Protein AF-0000000084732810 (afdb_homodimer)

Secondary structure (DSSP, 8-state):
-----TT------SEEEEE--GGGHHHHHHHHHHHHHHHPPTT-B--TTHHHHHHHHHHHHHT-TTTEEEEEEEE-TT-SS----S--EEEEEEEEE-SSSBS-EEEEEEEEEE-GGGTTSSHHHHHHHHHHHHHHHTT-SEEEEEE---HHHHHHHHHTT-EEEEEEEEEESSP---/-----TT------SEEEEE--GGGHHHHHHHHHHHHHHHPPTT-B--TTHHHHHHHHHHHHHT-TTTEEEEEEEE-TT-SS----S--EEEEEEEEE-SSSBS-EEEEEEEEEE-GGGTTSSHHHHHHHHHHHHHHHTT-SEEEEEE---HHHHHHHHHTT-EEEEEEEEEESSP---

Foldseek 3Di:
DPCPPPPPPPLPPQKDKDKDALVCLLVVLVQVVVVCVVANDPPDDCDPCNSVVSSVVVSVQRVCVLFKIKMWIGGDPPNPDDPPPDTFWMWMKTWDAQPDDPPGIEIETEDTGGHPVCPPVCSSVNRVVVSVVVCVVSVHDYYDYDDDPDPVVVVVVVVVPDDDDDDDDDDDPPDDDD/DDCPPPPPPPLPPQKDKDKDALVCLLVVLVQVVVVCVVANDPPDDCDPCNSVVSSVVVSVQRVCVLFKIKMWIDGDPPNPDDPPPGTFWMWMKTWDAQPDDPPGIEIETEDTGGHPVCPPVCSSVNRVVVSVVVCVVSVHDYYDYDDDPDPVVVVVVVVVPDDDDDDDDDDDPPDDDD

Organism: NCBI:txid412449

Structure (mmCIF, N/CA/C/O backbone):
data_AF-0000000084732810-model_v1
#
loop_
_entity.id
_entity.type
_entity.pdbx_description
1 polymer 'Probable N-acetyltransferase family protein'
#
loop_
_atom_site.group_PDB
_atom_site.id
_atom_site.type_symbol
_atom_site.label_atom_id
_atom_site.label_alt_id
_atom_site.label_comp_id
_atom_site.label_asym_id
_atom_site.label_entity_id
_atom_site.label_seq_id
_atom_site.pdbx_PDB_ins_code
_atom_site.Cartn_x
_atom_site.Cartn_y
_atom_site.Cartn_z
_atom_site.occupancy
_atom_site.B_iso_or_equiv
_atom_site.auth_seq_id
_atom_site.auth_comp_id
_atom_site.auth_asym_id
_atom_site.auth_atom_id
_atom_site.pdbx_PDB_model_num
ATOM 1 N N . MET A 1 1 ? -20.359 -49.594 -38.062 1 32.56 1 MET A N 1
ATOM 2 C CA . MET A 1 1 ? -19.219 -48.688 -37.969 1 32.56 1 MET A CA 1
ATOM 3 C C . MET A 1 1 ? -19.516 -47.531 -37.031 1 32.56 1 MET A C 1
ATOM 5 O O . MET A 1 1 ? -20.281 -46.625 -37.375 1 32.56 1 MET A O 1
ATOM 9 N N . GLY A 1 2 ? -19.766 -47.688 -35.656 1 32.69 2 GLY A N 1
ATOM 10 C CA . GLY A 1 2 ? -20.344 -46.875 -34.594 1 32.69 2 GLY A CA 1
ATOM 11 C C . GLY A 1 2 ? -19.531 -45.656 -34.281 1 32.69 2 GLY A C 1
ATOM 12 O O . GLY A 1 2 ? -18.328 -45.594 -34.562 1 32.69 2 GLY A O 1
ATOM 13 N N . PRO A 1 3 ? -20.156 -44.438 -34.094 1 38.88 3 PRO A N 1
ATOM 14 C CA . PRO A 1 3 ? -19.469 -43.125 -34.094 1 38.88 3 PRO A CA 1
ATOM 15 C C . PRO A 1 3 ? -18.344 -43.094 -33.062 1 38.88 3 PRO A C 1
ATOM 17 O O . PRO A 1 3 ? -18.547 -43.438 -31.891 1 38.88 3 PRO A O 1
ATOM 20 N N . GLU A 1 4 ? -17.031 -43.562 -33.219 1 35.84 4 GLU A N 1
ATOM 21 C CA . GLU A 1 4 ? -15.727 -43.375 -32.562 1 35.84 4 GLU A CA 1
ATOM 22 C C . GLU A 1 4 ? -15.492 -41.938 -32.156 1 35.84 4 GLU A C 1
ATOM 24 O O . GLU A 1 4 ? -14.391 -41.562 -31.734 1 35.84 4 GLU A O 1
ATOM 29 N N . SER A 1 5 ? -16.297 -41.031 -32.594 1 39.16 5 SER A N 1
ATOM 30 C CA . SER A 1 5 ? -15.969 -39.625 -32.531 1 39.16 5 SER A CA 1
ATOM 31 C C . SER A 1 5 ? -15.711 -39.188 -31.078 1 39.16 5 SER A C 1
ATOM 33 O O . SER A 1 5 ? -14.859 -38.312 -30.828 1 39.16 5 SER A O 1
ATOM 35 N N . SER A 1 6 ? -16.703 -39.406 -30.203 1 37.66 6 SER A N 1
ATOM 36 C CA . SER A 1 6 ? -16.875 -38.594 -29 1 37.66 6 SER A CA 1
ATOM 37 C C . SER A 1 6 ? -15.766 -38.844 -27.984 1 37.66 6 SER A C 1
ATOM 39 O O . SER A 1 6 ? -15.766 -38.312 -26.891 1 37.66 6 SER A O 1
ATOM 41 N N . SER A 1 7 ? -15.109 -39.969 -28 1 35.62 7 SER A N 1
ATOM 42 C CA . SER A 1 7 ? -14.18 -40.406 -26.984 1 35.62 7 SER A CA 1
ATOM 43 C C . SER A 1 7 ? -12.945 -39.531 -26.906 1 35.62 7 SER A C 1
ATOM 45 O O . SER A 1 7 ? -11.922 -39.906 -26.344 1 35.62 7 SER A O 1
ATOM 47 N N . ARG A 1 8 ? -12.781 -38.594 -27.828 1 37.91 8 ARG A N 1
ATOM 48 C CA . ARG A 1 8 ? -11.617 -37.75 -27.609 1 37.91 8 ARG A CA 1
ATOM 49 C C . ARG A 1 8 ? -11.453 -37.406 -26.141 1 37.91 8 ARG A C 1
ATOM 51 O O . ARG A 1 8 ? -12.305 -36.719 -25.547 1 37.91 8 ARG A O 1
ATOM 58 N N . ARG A 1 9 ? -10.906 -38.25 -25.359 1 39.03 9 ARG A N 1
ATOM 59 C CA . ARG A 1 9 ? -10.477 -38.25 -23.969 1 39.03 9 ARG A CA 1
ATOM 60 C C . ARG A 1 9 ? -10.133 -36.844 -23.516 1 39.03 9 ARG A C 1
ATOM 62 O O . ARG A 1 9 ? -9.641 -36.031 -24.297 1 39.03 9 ARG A O 1
ATOM 69 N N . GLU A 1 10 ? -10.836 -36.281 -22.547 1 38.75 10 GLU A N 1
ATOM 70 C CA . GLU A 1 10 ? -10.469 -35.125 -21.734 1 38.75 10 GLU A CA 1
ATOM 71 C C . GLU A 1 10 ? -8.961 -35 -21.578 1 38.75 10 GLU A C 1
ATOM 73 O O . GLU A 1 10 ? -8.328 -35.844 -20.938 1 38.75 10 GLU A O 1
ATOM 78 N N . GLU A 1 11 ? -8.133 -34.875 -22.547 1 39.5 11 GLU A N 1
ATOM 79 C CA . GLU A 1 11 ? -6.707 -34.562 -22.531 1 39.5 11 GLU A CA 1
ATOM 80 C C . GLU A 1 11 ? -6.289 -34.031 -21.156 1 39.5 11 GLU A C 1
ATOM 82 O O . GLU A 1 11 ? -6.895 -33.062 -20.656 1 39.5 11 GLU A O 1
ATOM 87 N N . GLY A 1 12 ? -6.031 -34.781 -20.125 1 46 12 GLY A N 1
ATOM 88 C CA . GLY A 1 12 ? -5.523 -34.562 -18.766 1 46 12 GLY A CA 1
ATOM 89 C C . GLY A 1 12 ? -4.855 -33.219 -18.594 1 46 12 GLY A C 1
ATOM 90 O O . GLY A 1 12 ? -4.008 -32.812 -19.406 1 46 12 GLY A O 1
ATOM 91 N N . GLU A 1 13 ? -5.555 -32.188 -18.297 1 56.62 13 GLU A N 1
ATOM 92 C CA . GLU A 1 13 ? -4.984 -30.859 -18.109 1 56.62 13 GLU A CA 1
ATOM 93 C C . GLU A 1 13 ? -3.576 -30.938 -17.531 1 56.62 13 GLU A C 1
ATOM 95 O O . GLU A 1 13 ? -3.357 -31.594 -16.5 1 56.62 13 GLU A O 1
ATOM 100 N N . ASP A 1 14 ? -2.449 -30.734 -18.359 1 76.88 14 ASP A N 1
ATOM 101 C CA . ASP A 1 14 ? -1.016 -30.891 -18.141 1 76.88 14 ASP A CA 1
ATOM 102 C C . ASP A 1 14 ? -0.57 -30.094 -16.906 1 76.88 14 ASP A C 1
ATOM 104 O O . ASP A 1 14 ? 0.359 -30.5 -16.203 1 76.88 14 ASP A O 1
ATOM 108 N N . LEU A 1 15 ? -1.35 -29.25 -16.625 1 84.81 15 LEU A N 1
ATOM 109 C CA . LEU A 1 15 ? -1.035 -28.469 -15.438 1 84.81 15 LEU A CA 1
ATOM 110 C C . LEU A 1 15 ? -2.256 -28.328 -14.539 1 84.81 15 LEU A C 1
ATOM 112 O O . LEU A 1 15 ? -3.391 -28.297 -15.016 1 84.81 15 LEU A O 1
ATOM 116 N N . HIS A 1 16 ? -2.135 -28.453 -13.242 1 89.75 16 HIS A N 1
ATOM 117 C CA . HIS A 1 16 ? -3.217 -28.203 -12.289 1 89.75 16 HIS A CA 1
ATOM 118 C C . HIS A 1 16 ? -2.783 -27.234 -11.203 1 89.75 16 HIS A C 1
ATOM 120 O O . HIS A 1 16 ? -1.587 -27.047 -10.961 1 89.75 16 HIS A O 1
ATOM 126 N N . VAL A 1 17 ? -3.756 -26.609 -10.57 1 94.88 17 VAL A N 1
ATOM 127 C CA . VAL A 1 17 ? -3.514 -25.609 -9.539 1 94.88 17 VAL A CA 1
ATOM 128 C C . VAL A 1 17 ? -3.545 -26.266 -8.156 1 94.88 17 VAL A C 1
ATOM 130 O O . VAL A 1 17 ? -4.477 -27.016 -7.836 1 94.88 17 VAL A O 1
ATOM 133 N N . VAL A 1 18 ? -2.506 -26.031 -7.352 1 95.69 18 VAL A N 1
ATOM 134 C CA . VAL A 1 18 ? -2.477 -26.516 -5.973 1 95.69 18 VAL A CA 1
ATOM 135 C C . VAL A 1 18 ? -2.158 -25.359 -5.027 1 95.69 18 VAL A C 1
ATOM 137 O O . VAL A 1 18 ? -1.528 -24.375 -5.426 1 95.69 18 VAL A O 1
ATOM 140 N N . GLU A 1 19 ? -2.654 -25.469 -3.799 1 97.62 19 GLU A N 1
ATOM 141 C CA . GLU A 1 19 ? -2.291 -24.484 -2.787 1 97.62 19 GLU A CA 1
ATOM 142 C C . GLU A 1 19 ? -0.821 -24.594 -2.398 1 97.62 19 GLU A C 1
ATOM 144 O O . GLU A 1 19 ? -0.32 -25.703 -2.178 1 97.62 19 GLU A O 1
ATOM 149 N N . ALA A 1 20 ? -0.114 -23.484 -2.373 1 98.12 20 ALA A N 1
ATOM 150 C CA . ALA A 1 20 ? 1.295 -23.469 -1.99 1 98.12 20 ALA A CA 1
ATOM 151 C C . ALA A 1 20 ? 1.46 -23.75 -0.499 1 98.12 20 ALA A C 1
ATOM 153 O O . ALA A 1 20 ? 0.661 -23.281 0.318 1 98.12 20 ALA A O 1
ATOM 154 N N . GLN A 1 21 ? 2.486 -24.5 -0.171 1 97.75 21 GLN A N 1
ATOM 155 C CA . GLN A 1 21 ? 2.889 -24.781 1.204 1 97.75 21 GLN A CA 1
ATOM 156 C C . GLN A 1 21 ? 4.195 -24.078 1.545 1 97.75 21 GLN A C 1
ATOM 158 O O . GLN A 1 21 ? 4.887 -23.562 0.656 1 97.75 21 GLN A O 1
ATOM 163 N N . VAL A 1 22 ? 4.457 -24.109 2.887 1 98.38 22 VAL A N 1
ATOM 164 C CA . VAL A 1 22 ? 5.664 -23.422 3.35 1 98.38 22 VAL A CA 1
ATOM 165 C C . VAL A 1 22 ? 6.883 -23.984 2.611 1 98.38 22 VAL A C 1
ATOM 167 O O . VAL A 1 22 ? 7.801 -23.234 2.266 1 98.38 22 VAL A O 1
ATOM 170 N N . ARG A 1 23 ? 6.926 -25.203 2.295 1 97.38 23 ARG A N 1
ATOM 171 C CA . ARG A 1 23 ? 8.047 -25.859 1.625 1 97.38 23 ARG A CA 1
ATOM 172 C C . ARG A 1 23 ? 8.203 -25.344 0.198 1 97.38 23 ARG A C 1
ATOM 174 O O . ARG A 1 23 ? 9.234 -25.562 -0.439 1 97.38 23 ARG A O 1
ATOM 181 N N . ASP A 1 24 ? 7.23 -24.719 -0.363 1 97.38 24 ASP A N 1
ATOM 182 C CA . ASP A 1 24 ? 7.254 -24.266 -1.745 1 97.38 24 ASP A CA 1
ATOM 183 C C . ASP A 1 24 ? 7.84 -22.859 -1.841 1 97.38 24 ASP A C 1
ATOM 185 O O . ASP A 1 24 ? 7.992 -22.312 -2.938 1 97.38 24 ASP A O 1
ATOM 189 N N . ALA A 1 25 ? 8.219 -22.234 -0.75 1 98.19 25 ALA A N 1
ATOM 190 C CA . ALA A 1 25 ? 8.688 -20.859 -0.693 1 98.19 25 ALA A CA 1
ATOM 191 C C . ALA A 1 25 ? 9.859 -20.641 -1.64 1 98.19 25 ALA A C 1
ATOM 193 O O . ALA A 1 25 ? 9.938 -19.609 -2.314 1 98.19 25 ALA A O 1
ATOM 194 N N . PRO A 1 26 ? 10.789 -21.578 -1.746 1 97.44 26 PRO A N 1
ATOM 195 C CA . PRO A 1 26 ? 11.883 -21.344 -2.691 1 97.44 26 PRO A CA 1
ATOM 196 C C . PRO A 1 26 ? 11.398 -21.203 -4.133 1 97.44 26 PRO A C 1
ATOM 198 O O . PRO A 1 26 ? 11.906 -20.359 -4.871 1 97.44 26 PRO A O 1
ATOM 201 N N . ALA A 1 27 ? 10.461 -21.984 -4.527 1 96.56 27 ALA A N 1
ATOM 202 C CA . ALA A 1 27 ? 9.922 -21.875 -5.883 1 96.56 27 ALA A CA 1
ATOM 203 C C . ALA A 1 27 ? 9.234 -20.531 -6.102 1 96.56 27 ALA A C 1
ATOM 205 O O . ALA A 1 27 ? 9.375 -19.922 -7.164 1 96.56 27 ALA A O 1
ATOM 206 N N . LEU A 1 28 ? 8.516 -20.078 -5.125 1 98 28 LEU A N 1
ATOM 207 C CA . LEU A 1 28 ? 7.863 -18.766 -5.215 1 98 28 LEU A CA 1
ATOM 208 C C . LEU A 1 28 ? 8.891 -17.656 -5.383 1 98 28 LEU A C 1
ATOM 210 O O . LEU A 1 28 ? 8.688 -16.719 -6.16 1 98 28 LEU A O 1
ATOM 214 N N . ALA A 1 29 ? 9.938 -17.766 -4.672 1 98.12 29 ALA A N 1
ATOM 215 C CA . ALA A 1 29 ? 10.984 -16.75 -4.738 1 98.12 29 ALA A CA 1
ATOM 216 C C . ALA A 1 29 ? 11.617 -16.703 -6.125 1 98.12 29 ALA A C 1
ATOM 218 O O . ALA A 1 29 ? 11.922 -15.633 -6.641 1 98.12 29 ALA A O 1
ATOM 219 N N . ILE A 1 30 ? 11.797 -17.828 -6.703 1 96.38 30 ILE A N 1
ATOM 220 C CA . ILE A 1 30 ? 12.359 -17.906 -8.047 1 96.38 30 ILE A CA 1
ATOM 221 C C . ILE A 1 30 ? 11.398 -17.25 -9.039 1 96.38 30 ILE A C 1
ATOM 223 O O . ILE A 1 30 ? 11.828 -16.484 -9.906 1 96.38 30 ILE A O 1
ATOM 227 N N . PHE A 1 31 ? 10.141 -17.547 -8.922 1 96.81 31 PHE A N 1
ATOM 228 C CA . PHE A 1 31 ? 9.148 -16.938 -9.797 1 96.81 31 PHE A CA 1
ATOM 229 C C . PHE A 1 31 ? 9.102 -15.43 -9.578 1 96.81 31 PHE A C 1
ATOM 231 O O . PHE A 1 31 ? 8.914 -14.664 -10.531 1 96.81 31 PHE A O 1
ATOM 238 N N . TRP A 1 32 ? 9.234 -15.023 -8.328 1 97.19 32 TRP A N 1
ATOM 239 C CA . TRP A 1 32 ? 9.273 -13.602 -8.016 1 97.19 32 TRP A CA 1
ATOM 240 C C . TRP A 1 32 ? 10.445 -12.922 -8.727 1 97.19 32 TRP A C 1
ATOM 242 O O . TRP A 1 32 ? 10.289 -11.844 -9.305 1 97.19 32 TRP A O 1
ATOM 252 N N . GLU A 1 33 ? 11.555 -13.5 -8.68 1 96.56 33 GLU A N 1
ATOM 253 C CA . GLU A 1 33 ? 12.719 -12.945 -9.367 1 96.56 33 GLU A CA 1
ATOM 254 C C . GLU A 1 33 ? 12.461 -12.805 -10.867 1 96.56 33 GLU A C 1
ATOM 256 O O . GLU A 1 33 ? 12.805 -11.781 -11.461 1 96.56 33 GLU A O 1
ATOM 261 N N . LYS A 1 34 ? 11.898 -13.828 -11.469 1 95.44 34 LYS A N 1
ATOM 262 C CA . LYS A 1 34 ? 11.562 -13.789 -12.891 1 95.44 34 LYS A CA 1
ATOM 263 C C . LYS A 1 34 ? 10.562 -12.672 -13.188 1 95.44 34 LYS A C 1
ATOM 265 O O . LYS A 1 34 ? 10.695 -11.961 -14.188 1 95.44 34 LYS A O 1
ATOM 270 N N . LEU A 1 35 ? 9.609 -12.555 -12.297 1 94.94 35 LEU A N 1
ATOM 271 C CA . LEU A 1 35 ? 8.617 -11.492 -12.43 1 94.94 35 LEU A CA 1
ATOM 272 C C . LEU A 1 35 ? 9.289 -10.125 -12.414 1 94.94 35 LEU A C 1
ATOM 274 O O . LEU A 1 35 ? 8.977 -9.258 -13.234 1 94.94 35 LEU A O 1
ATOM 278 N N . MET A 1 36 ? 10.195 -9.953 -11.469 1 94.25 36 MET A N 1
ATOM 279 C CA . MET A 1 36 ? 10.891 -8.672 -11.32 1 94.25 36 MET A CA 1
ATOM 280 C C . MET A 1 36 ? 11.766 -8.391 -12.531 1 94.25 36 MET A C 1
ATOM 282 O O . MET A 1 36 ? 11.969 -7.227 -12.898 1 94.25 36 MET A O 1
ATOM 286 N N . ARG A 1 37 ? 12.266 -9.375 -13.125 1 91.81 37 ARG A N 1
ATOM 287 C CA . ARG A 1 37 ? 13.047 -9.195 -14.344 1 91.81 37 ARG A CA 1
ATOM 288 C C . ARG A 1 37 ? 12.164 -8.734 -15.5 1 91.81 37 ARG A C 1
ATOM 290 O O . ARG A 1 37 ? 12.578 -7.898 -16.312 1 91.81 37 ARG A O 1
ATOM 297 N N . GLU A 1 38 ? 11.008 -9.195 -15.562 1 89.75 38 GLU A N 1
ATOM 298 C CA . GLU A 1 38 ? 10.102 -8.883 -16.656 1 89.75 38 GLU A CA 1
ATOM 299 C C . GLU A 1 38 ? 9.391 -7.551 -16.438 1 89.75 38 GLU A C 1
ATOM 301 O O . GLU A 1 38 ? 9.125 -6.812 -17.375 1 89.75 38 GLU A O 1
ATOM 306 N N . GLU A 1 39 ? 9.031 -7.25 -15.164 1 87 39 GLU A N 1
ATOM 307 C CA . GLU A 1 39 ? 8.102 -6.152 -14.914 1 87 39 GLU A CA 1
ATOM 308 C C . GLU A 1 39 ? 8.492 -5.375 -13.656 1 87 39 GLU A C 1
ATOM 310 O O . GLU A 1 39 ? 7.625 -4.914 -12.914 1 87 39 GLU A O 1
ATOM 315 N N . SER A 1 40 ? 9.672 -5.145 -13.453 1 87 40 SER A N 1
ATOM 316 C CA . SER A 1 40 ? 10.078 -4.387 -12.273 1 87 40 SER A CA 1
ATOM 317 C C . SER A 1 40 ? 9.539 -2.963 -12.32 1 87 40 SER A C 1
ATOM 319 O O . SER A 1 40 ? 9.648 -2.281 -13.344 1 87 40 SER A O 1
ATOM 321 N N . PRO A 1 41 ? 8.922 -2.479 -11.211 1 87.31 41 PRO A N 1
ATOM 322 C CA . PRO A 1 41 ? 8.555 -1.061 -11.18 1 87.31 41 PRO A CA 1
ATOM 323 C C . PRO A 1 41 ? 9.766 -0.135 -11.219 1 87.31 41 PRO A C 1
ATOM 325 O O . PRO A 1 41 ? 10.867 -0.537 -10.836 1 87.31 41 PRO A O 1
ATOM 328 N N . PRO A 1 42 ? 9.531 1.103 -11.695 1 88.25 42 PRO A N 1
ATOM 329 C CA . PRO A 1 42 ? 10.617 2.076 -11.625 1 88.25 42 PRO A CA 1
ATOM 330 C C . PRO A 1 42 ? 11.148 2.271 -10.203 1 88.25 42 PRO A C 1
ATOM 332 O O . PRO A 1 42 ? 10.375 2.215 -9.242 1 88.25 42 PRO A O 1
ATOM 335 N N . HIS A 1 43 ? 12.477 2.461 -10.086 1 90.12 43 HIS A N 1
ATOM 336 C CA . HIS A 1 43 ? 13.18 2.766 -8.844 1 90.12 43 HIS A CA 1
ATOM 337 C C . HIS A 1 43 ? 13.172 1.566 -7.902 1 90.12 43 HIS A C 1
ATOM 339 O O . HIS A 1 43 ? 13.273 1.729 -6.684 1 90.12 43 HIS A O 1
ATOM 345 N N . PHE A 1 44 ? 12.859 0.425 -8.477 1 92.06 44 PHE A N 1
ATOM 346 C CA . PHE A 1 44 ? 12.898 -0.823 -7.723 1 92.06 44 PHE A CA 1
ATOM 347 C C . PHE A 1 44 ? 14.008 -1.732 -8.234 1 92.06 44 PHE A C 1
ATOM 349 O O . PHE A 1 44 ? 14.211 -1.845 -9.445 1 92.06 44 PHE A O 1
ATOM 356 N N . ARG A 1 45 ? 14.688 -2.41 -7.23 1 93.25 45 ARG A N 1
ATOM 357 C CA . ARG A 1 45 ? 15.688 -3.42 -7.566 1 93.25 45 ARG A CA 1
ATOM 358 C C . ARG A 1 45 ? 15.531 -4.656 -6.688 1 93.25 45 ARG A C 1
ATOM 360 O O . ARG A 1 45 ? 15.133 -4.555 -5.527 1 93.25 45 ARG A O 1
ATOM 367 N N . VAL A 1 46 ? 15.805 -5.801 -7.211 1 93.25 46 VAL A N 1
ATOM 368 C CA . VAL A 1 46 ? 15.766 -7.051 -6.461 1 93.25 46 VAL A CA 1
ATOM 369 C C . VAL A 1 46 ? 16.828 -7.027 -5.359 1 93.25 46 VAL A C 1
ATOM 371 O O . VAL A 1 46 ? 16.547 -7.398 -4.219 1 93.25 46 VAL A O 1
ATOM 374 N N . GLY A 1 47 ? 17.938 -6.426 -5.586 1 90.69 47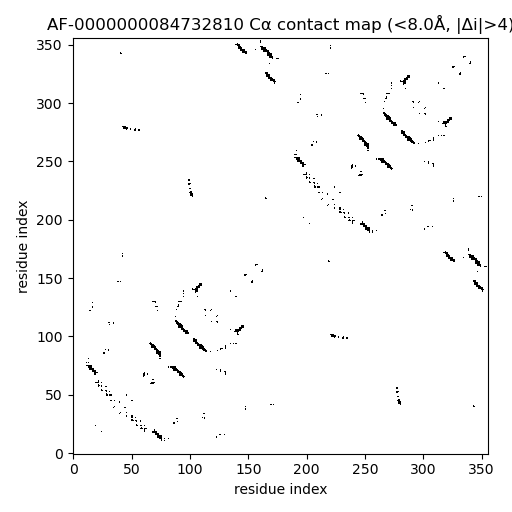 GLY A N 1
ATOM 375 C CA . GLY A 1 47 ? 19.047 -6.395 -4.648 1 90.69 47 GLY A CA 1
ATOM 376 C C . GLY A 1 47 ? 19.859 -7.68 -4.641 1 90.69 47 GLY A C 1
ATOM 377 O O . GLY A 1 47 ? 19.406 -8.711 -5.141 1 90.69 47 G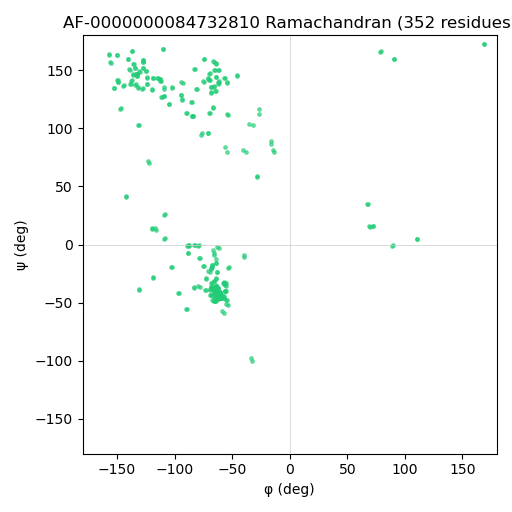LY A O 1
ATOM 378 N N . GLU A 1 48 ? 21.047 -7.68 -4.047 1 90.69 48 GLU A N 1
ATOM 379 C CA . GLU A 1 48 ? 21.969 -8.805 -4.055 1 90.69 48 GLU A CA 1
ATOM 380 C C . GLU A 1 48 ? 21.391 -10 -3.309 1 90.69 48 GLU A C 1
ATOM 382 O O . GLU A 1 48 ? 21.531 -11.141 -3.752 1 90.69 48 GLU A O 1
ATOM 387 N N . ASP A 1 49 ? 20.688 -9.742 -2.264 1 93.81 49 ASP A N 1
ATOM 388 C CA . ASP A 1 49 ? 20.094 -10.82 -1.478 1 93.81 49 ASP A CA 1
ATOM 389 C C . ASP A 1 49 ? 18.578 -10.867 -1.665 1 93.81 49 ASP A C 1
ATOM 391 O O . ASP A 1 49 ? 17.859 -11.367 -0.8 1 93.81 49 ASP A O 1
ATOM 395 N N . GLY A 1 50 ? 18.219 -10.391 -2.768 1 95.31 50 GLY A N 1
ATOM 396 C CA . GLY A 1 50 ? 16.781 -10.203 -2.986 1 95.31 50 GLY A CA 1
ATOM 397 C C . GLY A 1 50 ? 16.016 -11.508 -2.988 1 95.31 50 GLY A C 1
ATOM 398 O O . GLY A 1 50 ? 14.953 -11.609 -2.357 1 95.31 50 GLY A O 1
ATOM 399 N N . VAL A 1 51 ? 16.531 -12.531 -3.643 1 96.69 51 VAL A N 1
ATOM 400 C CA . VAL A 1 51 ? 15.828 -13.805 -3.773 1 96.69 51 VAL A CA 1
ATOM 401 C C . VAL A 1 51 ? 15.758 -14.492 -2.414 1 96.69 51 VAL A C 1
ATOM 403 O O . VAL A 1 51 ? 14.703 -15.016 -2.033 1 96.69 51 VAL A O 1
ATOM 406 N N . SER A 1 52 ? 16.828 -14.477 -1.711 1 97.44 52 SER A N 1
ATOM 407 C CA . SER A 1 52 ? 16.844 -15.094 -0.387 1 97.44 52 SER A CA 1
ATOM 408 C C . SER A 1 52 ? 15.898 -14.375 0.57 1 97.44 52 SER A C 1
ATOM 410 O O . SER A 1 52 ? 15.211 -15.008 1.366 1 97.44 52 SER A O 1
ATOM 412 N N . ARG A 1 53 ? 15.891 -13.094 0.51 1 97.25 53 ARG A N 1
ATOM 413 C CA . ARG A 1 53 ? 14.977 -12.32 1.346 1 97.25 53 ARG A CA 1
ATOM 414 C C . ARG A 1 53 ? 13.523 -12.602 0.977 1 97.25 53 ARG A C 1
ATOM 416 O O . ARG A 1 53 ? 12.672 -12.734 1.855 1 97.25 53 ARG A O 1
ATOM 423 N N . ALA A 1 54 ? 13.312 -12.672 -0.289 1 98.31 54 ALA A N 1
ATOM 424 C CA . ALA A 1 54 ? 11.961 -13 -0.737 1 98.31 54 ALA A CA 1
ATOM 425 C C . ALA A 1 54 ? 11.539 -14.383 -0.25 1 98.31 54 ALA A C 1
ATOM 427 O O . ALA A 1 54 ? 10.422 -14.562 0.231 1 98.31 54 ALA A O 1
ATOM 428 N N . GLU A 1 55 ? 12.398 -15.305 -0.415 1 98.62 55 GLU A N 1
ATOM 429 C CA . GLU A 1 55 ? 12.102 -16.656 0.052 1 98.62 55 GLU A CA 1
ATOM 430 C C . GLU A 1 55 ? 11.742 -16.656 1.535 1 98.62 55 GLU A C 1
ATOM 432 O O . GLU A 1 55 ? 10.758 -17.281 1.936 1 98.62 55 GLU A O 1
ATOM 437 N N . SER A 1 56 ? 12.562 -15.977 2.316 1 98.56 56 SER A N 1
ATOM 438 C CA . SER A 1 56 ? 12.312 -15.891 3.752 1 98.56 56 SER A CA 1
ATOM 439 C C . SER A 1 56 ? 10.961 -15.242 4.039 1 98.56 56 SER A C 1
ATOM 441 O O . SER A 1 56 ? 10.219 -15.711 4.902 1 98.56 56 SER A O 1
ATOM 443 N N . ALA A 1 57 ? 10.664 -14.273 3.357 1 98.5 57 ALA A N 1
ATOM 444 C CA . ALA A 1 57 ? 9.391 -13.586 3.533 1 98.5 57 ALA A CA 1
ATOM 445 C C . ALA A 1 57 ? 8.219 -14.484 3.156 1 98.5 57 ALA A C 1
ATOM 447 O O . ALA A 1 57 ? 7.227 -14.555 3.881 1 98.5 57 ALA A O 1
ATOM 448 N N . PHE A 1 58 ? 8.344 -15.133 2.047 1 98.69 58 PHE A N 1
ATOM 449 C CA . PHE A 1 58 ? 7.266 -15.992 1.586 1 98.69 58 PHE A CA 1
ATOM 450 C C . PHE A 1 58 ? 7.039 -17.141 2.559 1 98.69 58 PHE A C 1
ATOM 452 O O . PHE A 1 58 ? 5.902 -17.578 2.762 1 98.69 58 PHE A O 1
ATOM 459 N N . ARG A 1 59 ? 8.133 -17.672 3.141 1 98.75 59 ARG A N 1
ATOM 460 C CA . ARG A 1 59 ? 7.996 -18.688 4.18 1 98.75 59 ARG A CA 1
ATOM 461 C C . ARG A 1 59 ? 7.141 -18.172 5.332 1 98.75 59 ARG A C 1
ATOM 463 O O . ARG A 1 59 ? 6.23 -18.875 5.793 1 98.75 59 ARG A O 1
ATOM 470 N N . ARG A 1 60 ? 7.391 -17.016 5.762 1 98.5 60 ARG A N 1
ATOM 471 C CA . ARG A 1 60 ? 6.648 -16.422 6.863 1 98.5 60 ARG A CA 1
ATOM 472 C C . ARG A 1 60 ? 5.191 -16.188 6.48 1 98.5 60 ARG A C 1
ATOM 474 O O . ARG A 1 60 ? 4.285 -16.406 7.285 1 98.5 60 ARG A O 1
ATOM 481 N N . MET A 1 61 ? 4.984 -15.734 5.309 1 98.56 61 MET A N 1
ATOM 482 C CA . MET A 1 61 ? 3.635 -15.445 4.828 1 98.56 61 MET A CA 1
ATOM 483 C C . MET A 1 61 ? 2.809 -16.734 4.742 1 98.56 61 MET A C 1
ATOM 485 O O . MET A 1 61 ? 1.705 -16.797 5.285 1 98.56 61 MET A O 1
ATOM 489 N N . LEU A 1 62 ? 3.42 -17.719 4.125 1 98.5 62 LEU A N 1
ATOM 490 C CA . LEU A 1 62 ? 2.695 -18.969 3.918 1 98.5 62 LEU A CA 1
ATOM 491 C C . LEU A 1 62 ? 2.422 -19.672 5.246 1 98.5 62 LEU A C 1
ATOM 493 O O . LEU A 1 62 ? 1.531 -20.516 5.336 1 98.5 62 LEU A O 1
ATOM 497 N N . ALA A 1 63 ? 3.154 -19.328 6.25 1 98.5 63 ALA A N 1
ATOM 498 C CA . ALA A 1 63 ? 2.951 -19.875 7.59 1 98.5 63 ALA A CA 1
ATOM 499 C C . ALA A 1 63 ? 1.776 -19.188 8.289 1 98.5 63 ALA A C 1
ATOM 501 O O . ALA A 1 63 ? 1.416 -19.562 9.406 1 98.5 63 ALA A O 1
ATOM 502 N N . GLN A 1 64 ? 1.124 -18.234 7.668 1 98.25 64 GLN A N 1
ATOM 503 C CA . GLN A 1 64 ? -0.044 -17.516 8.18 1 98.25 64 GLN A CA 1
ATOM 504 C C . GLN A 1 64 ? -1.227 -17.656 7.223 1 98.25 64 GLN A C 1
ATOM 506 O O . GLN A 1 64 ? -1.683 -16.656 6.656 1 98.25 64 GLN A O 1
ATOM 511 N N . PRO A 1 65 ? -1.779 -18.797 7.145 1 95.62 65 PRO A N 1
ATOM 512 C CA . PRO A 1 65 ? -2.789 -19.062 6.121 1 95.62 65 PRO A CA 1
ATOM 513 C C . PRO A 1 65 ? -4.047 -18.219 6.285 1 95.62 65 PRO A C 1
ATOM 515 O O . PRO A 1 65 ? -4.863 -18.125 5.363 1 95.62 65 PRO A O 1
ATOM 518 N N . GLY A 1 66 ? -4.25 -17.625 7.402 1 95.69 66 GLY A N 1
ATOM 519 C CA . GLY A 1 66 ? -5.363 -16.703 7.582 1 95.69 66 GLY A CA 1
ATOM 520 C C . GLY A 1 66 ? -5.152 -15.367 6.898 1 95.69 66 GLY A C 1
ATOM 521 O O . GLY A 1 66 ? -6.113 -14.641 6.637 1 95.69 66 GLY A O 1
ATOM 522 N N . SER A 1 67 ? -3.941 -15.07 6.582 1 98.31 67 SER A N 1
ATOM 523 C CA . SER A 1 67 ? -3.617 -13.75 6.055 1 98.31 67 SER A CA 1
ATOM 524 C C . SER A 1 67 ? -3.027 -13.844 4.652 1 98.31 67 SER A C 1
ATOM 526 O O . SER A 1 67 ? -3.135 -12.898 3.863 1 98.31 67 SER A O 1
ATOM 528 N N . TYR A 1 68 ? -2.406 -14.953 4.438 1 98.75 68 TYR A N 1
ATOM 529 C CA . TYR A 1 68 ? -1.753 -15.141 3.148 1 98.75 68 TYR A CA 1
ATOM 530 C C . TYR A 1 68 ? -2.094 -16.5 2.557 1 98.75 68 TYR A C 1
ATOM 532 O O . TYR A 1 68 ? -2.199 -17.5 3.283 1 98.75 68 TYR A O 1
ATOM 540 N N . ARG A 1 69 ? -2.193 -16.484 1.247 1 98.62 69 ARG A N 1
ATOM 541 C CA . ARG A 1 69 ? -2.354 -17.75 0.536 1 98.62 69 ARG A CA 1
ATOM 542 C C . ARG A 1 69 ? -1.735 -17.672 -0.856 1 98.62 69 ARG A C 1
ATOM 544 O O . ARG A 1 69 ? -1.82 -16.641 -1.525 1 98.62 69 ARG A O 1
ATOM 551 N N . GLY A 1 70 ? -1.141 -18.703 -1.239 1 98.5 70 GLY A N 1
ATOM 552 C CA . GLY A 1 70 ? -0.564 -18.844 -2.568 1 98.5 70 GLY A CA 1
ATOM 553 C C . GLY A 1 70 ? -1.014 -20.094 -3.293 1 98.5 70 GLY A C 1
ATOM 554 O O . GLY A 1 70 ? -1.477 -21.047 -2.664 1 98.5 70 GLY A O 1
ATOM 555 N N . TYR A 1 71 ? -0.937 -20.062 -4.59 1 98.25 71 TYR A N 1
ATOM 556 C CA . TYR A 1 71 ? -1.234 -21.203 -5.438 1 98.25 71 TYR A CA 1
ATOM 557 C C . TYR A 1 71 ? -0.155 -21.391 -6.496 1 98.25 71 TYR A C 1
ATOM 559 O O . TYR A 1 71 ? 0.425 -20.422 -6.984 1 98.25 71 TYR A O 1
ATOM 567 N N . LEU A 1 72 ? 0.049 -22.656 -6.801 1 97.25 72 LEU A N 1
ATOM 568 C CA . LEU A 1 72 ? 1.045 -23.031 -7.797 1 97.25 72 LEU A CA 1
ATOM 569 C C . LEU A 1 72 ? 0.392 -23.766 -8.969 1 97.25 72 LEU A C 1
ATOM 571 O O . LEU A 1 72 ? -0.586 -24.484 -8.781 1 97.25 72 LEU A O 1
ATOM 575 N N . LEU A 1 73 ? 0.94 -23.469 -10.109 1 94.62 73 LEU A N 1
ATOM 576 C CA . LEU A 1 73 ? 0.666 -24.281 -11.289 1 94.62 73 LEU A CA 1
ATOM 577 C C . LEU A 1 73 ? 1.668 -25.438 -11.391 1 94.62 73 LEU A C 1
ATOM 579 O O . LEU A 1 73 ? 2.855 -25.203 -11.625 1 94.62 73 LEU A O 1
ATOM 583 N N . VAL A 1 74 ? 1.172 -26.672 -11.234 1 91.81 74 VAL A N 1
ATOM 584 C CA . VAL A 1 74 ? 2.086 -27.812 -11.219 1 91.81 74 VAL A CA 1
ATOM 585 C C . VAL A 1 74 ? 1.679 -28.812 -12.289 1 91.81 74 VAL A C 1
ATOM 587 O O . VAL A 1 74 ? 0.493 -28.969 -12.594 1 91.81 74 VAL A O 1
ATOM 590 N N . PRO A 1 75 ? 2.73 -29.406 -12.875 1 84.31 75 PRO A N 1
ATOM 591 C CA . PRO A 1 75 ? 2.412 -30.469 -13.836 1 84.31 75 PRO A CA 1
ATOM 592 C C . PRO A 1 75 ? 1.683 -31.641 -13.188 1 84.31 75 PRO A C 1
ATOM 594 O O . PRO A 1 75 ? 1.949 -31.969 -12.031 1 84.31 75 PRO A O 1
ATOM 597 N N . ASN A 1 76 ? 0.726 -32.094 -13.953 1 76.12 76 ASN A N 1
ATOM 598 C CA . ASN A 1 76 ? 0.061 -33.312 -13.531 1 76.12 76 ASN A CA 1
ATOM 599 C C . ASN A 1 76 ? 1.008 -34.531 -13.586 1 76.12 76 ASN A C 1
ATOM 601 O O . ASN A 1 76 ? 1.563 -34.844 -14.641 1 76.12 76 ASN A O 1
ATOM 605 N N . PRO A 1 77 ? 1.221 -35.125 -12.344 1 68 77 PRO A N 1
ATOM 606 C CA . PRO A 1 77 ? 2.158 -36.25 -12.328 1 68 77 PRO A CA 1
ATOM 607 C C . PRO A 1 77 ? 1.731 -37.375 -13.266 1 68 77 PRO A C 1
ATOM 609 O O . PRO A 1 77 ? 2.566 -38.188 -13.695 1 68 77 PRO A O 1
ATOM 612 N N . LEU A 1 78 ? 0.453 -37.594 -13.43 1 65.56 78 LEU A N 1
ATOM 613 C CA . LEU A 1 78 ? -0.065 -38.688 -14.227 1 65.56 78 LEU A CA 1
ATOM 614 C C . LEU A 1 78 ? -0.006 -38.375 -15.711 1 65.56 78 LEU A C 1
ATOM 616 O O . LEU A 1 78 ? -0.292 -39.219 -16.547 1 65.56 78 LEU A O 1
ATOM 620 N N . ALA A 1 79 ? 0.261 -37.156 -15.836 1 60.03 79 ALA A N 1
ATOM 621 C CA . ALA A 1 79 ? 0.327 -36.781 -17.25 1 60.03 79 ALA A CA 1
ATOM 622 C C . ALA A 1 79 ? 1.561 -37.406 -17.906 1 60.03 79 ALA A C 1
ATOM 624 O O . ALA A 1 79 ? 2.637 -37.438 -17.312 1 60.03 79 ALA A O 1
ATOM 625 N N . PRO A 1 80 ? 1.225 -38.375 -18.859 1 53.94 80 PRO A N 1
ATOM 626 C CA . PRO A 1 80 ? 2.354 -39.062 -19.484 1 53.94 80 PRO A CA 1
ATOM 627 C C . PRO A 1 80 ? 3.582 -38.188 -19.641 1 53.94 80 PRO A C 1
ATOM 629 O O . PRO A 1 80 ? 4.672 -38.531 -19.188 1 53.94 80 PRO A O 1
ATOM 632 N N . GLU A 1 81 ? 3.771 -37.688 -20.844 1 49.06 81 GLU A N 1
ATOM 633 C CA . GLU A 1 81 ? 5.035 -37.25 -21.422 1 49.06 81 GLU A CA 1
ATOM 634 C C . GLU A 1 81 ? 5.527 -35.969 -20.719 1 49.06 81 GLU A C 1
ATOM 636 O O . GLU A 1 81 ? 6.637 -35.5 -20.984 1 49.06 81 GLU A O 1
ATOM 641 N N . ARG A 1 82 ? 4.625 -34.906 -20.422 1 51.69 82 ARG A N 1
ATOM 642 C CA . ARG A 1 82 ? 5.219 -33.594 -20.547 1 51.69 82 ARG A CA 1
ATOM 643 C C . ARG A 1 82 ? 6.031 -33.25 -19.297 1 51.69 82 ARG A C 1
ATOM 645 O O . ARG A 1 82 ? 5.707 -33.688 -18.188 1 51.69 82 ARG A O 1
ATOM 652 N N . ARG A 1 83 ? 7.23 -32.75 -19.453 1 52.41 83 ARG A N 1
ATOM 653 C CA . ARG A 1 83 ? 8.555 -32.406 -18.953 1 52.41 83 ARG A CA 1
ATOM 654 C C . ARG A 1 83 ? 8.453 -31.312 -17.875 1 52.41 83 ARG A C 1
ATOM 656 O O . ARG A 1 83 ? 9.461 -30.719 -17.5 1 52.41 83 ARG A O 1
ATOM 663 N N . LEU A 1 84 ? 7.281 -30.578 -17.547 1 55.91 84 LEU A N 1
ATOM 664 C CA . LEU A 1 84 ? 7.781 -29.562 -16.625 1 55.91 84 LEU A CA 1
ATOM 665 C C . LEU A 1 84 ? 8.039 -30.156 -15.25 1 55.91 84 LEU A C 1
ATOM 667 O O . LEU A 1 84 ? 7.109 -30.641 -14.602 1 55.91 84 LEU A O 1
ATOM 671 N N . PRO A 1 85 ? 9.203 -30.531 -14.945 1 61.94 85 PRO A N 1
ATOM 672 C CA . PRO A 1 85 ? 9.5 -31.109 -13.625 1 61.94 85 PRO A CA 1
ATOM 673 C C . PRO A 1 85 ? 9.258 -30.125 -12.484 1 61.94 85 PRO A C 1
ATOM 675 O O . PRO A 1 85 ? 9.18 -30.531 -11.32 1 61.94 85 PRO A O 1
ATOM 678 N N . ALA A 1 86 ? 8.867 -28.906 -12.828 1 81.44 86 ALA A N 1
ATOM 679 C CA . ALA A 1 86 ? 8.805 -27.859 -11.82 1 81.44 86 ALA A CA 1
ATOM 680 C C . ALA A 1 86 ? 7.562 -26.984 -12.008 1 81.44 86 ALA A C 1
ATOM 682 O O .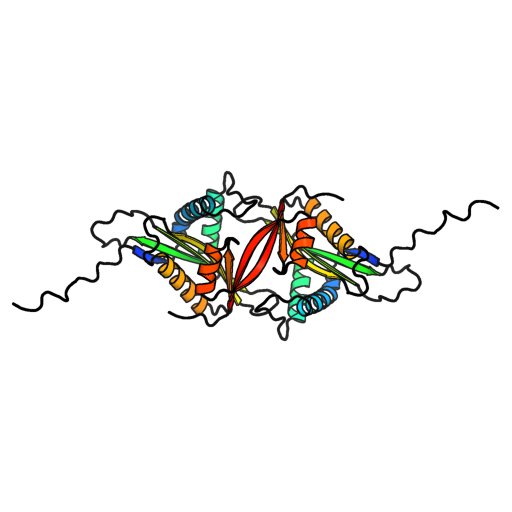 ALA A 1 86 ? 6.938 -27.016 -13.07 1 81.44 86 ALA A O 1
ATOM 683 N N . PRO A 1 87 ? 7.07 -26.438 -10.945 1 92.31 87 PRO A N 1
ATOM 684 C CA . PRO A 1 87 ? 5.938 -25.516 -11.094 1 92.31 87 PRO A CA 1
ATOM 685 C C . PRO A 1 87 ? 6.145 -24.516 -12.227 1 92.31 87 PRO A C 1
ATOM 687 O O . PRO A 1 87 ? 7.281 -24.156 -12.539 1 92.31 87 PRO A O 1
ATOM 690 N N . ALA A 1 88 ? 5.051 -24.188 -12.859 1 93.62 88 ALA A N 1
ATOM 691 C CA . ALA A 1 88 ? 5.121 -23.344 -14.047 1 93.62 88 ALA A CA 1
ATOM 692 C C . ALA A 1 88 ? 4.57 -21.938 -13.766 1 93.62 88 ALA A C 1
ATOM 694 O O . ALA A 1 88 ? 4.418 -21.125 -14.68 1 93.62 88 ALA A O 1
ATOM 695 N N . GLY A 1 89 ? 4.223 -21.625 -12.57 1 96.06 89 GLY A N 1
ATOM 696 C CA . GLY A 1 89 ? 3.713 -20.312 -12.195 1 96.06 89 GLY A CA 1
ATOM 697 C C . GLY A 1 89 ? 3.125 -20.281 -10.797 1 96.06 89 GLY A C 1
ATOM 698 O O . GLY A 1 89 ? 3.027 -21.312 -10.133 1 96.06 89 GLY A O 1
ATOM 699 N N . PHE A 1 90 ? 2.805 -19.062 -10.391 1 97.69 90 PHE A N 1
ATOM 700 C CA . PHE A 1 90 ? 2.213 -18.922 -9.062 1 97.69 90 PHE A CA 1
ATOM 701 C C . PHE A 1 90 ? 1.405 -17.625 -8.969 1 97.69 90 PHE A C 1
ATOM 703 O O . PHE A 1 90 ? 1.509 -16.766 -9.844 1 97.69 90 PHE A O 1
ATOM 710 N N . ILE A 1 91 ? 0.597 -17.578 -7.988 1 98.31 91 ILE A N 1
ATOM 711 C CA . ILE A 1 91 ? -0.078 -16.375 -7.531 1 98.31 91 ILE A CA 1
ATOM 712 C C . ILE A 1 91 ? -0.074 -16.328 -6.004 1 98.31 91 ILE A C 1
ATOM 714 O O . ILE A 1 91 ? -0.152 -17.359 -5.344 1 98.31 91 ILE A O 1
ATOM 718 N N . LEU A 1 92 ? 0.165 -15.188 -5.461 1 98.75 92 LEU A N 1
ATOM 719 C CA . LEU A 1 92 ? 0.179 -14.961 -4.02 1 98.75 92 LEU A CA 1
ATOM 720 C C . LEU A 1 92 ? -0.717 -13.789 -3.646 1 98.75 92 LEU A C 1
ATOM 722 O O . LEU A 1 92 ? -0.703 -12.75 -4.316 1 98.75 92 LEU A O 1
ATOM 726 N N . GLY A 1 93 ? -1.509 -13.992 -2.623 1 98.81 93 GLY A N 1
ATOM 727 C CA . GLY A 1 93 ? -2.391 -12.93 -2.16 1 98.81 93 GLY A CA 1
ATOM 728 C C . GLY A 1 93 ? -2.42 -12.797 -0.649 1 98.81 93 GLY A C 1
ATOM 729 O O . GLY A 1 93 ? -1.883 -13.648 0.065 1 98.81 93 GLY A O 1
ATOM 730 N N . SER A 1 94 ? -2.949 -11.734 -0.179 1 98.75 94 SER A N 1
ATOM 731 C CA . SER A 1 94 ? -3.125 -11.477 1.247 1 98.75 94 SER A CA 1
ATOM 732 C C . SER A 1 94 ? -4.523 -10.945 1.545 1 98.75 94 SER A C 1
ATOM 734 O O . SER A 1 94 ? -5.184 -10.391 0.664 1 98.75 94 SER A O 1
ATOM 736 N N . VAL A 1 95 ? -5.004 -11.203 2.746 1 98.56 95 VAL A N 1
ATOM 737 C CA . VAL A 1 95 ? -6.238 -10.633 3.279 1 98.56 95 VAL A CA 1
ATOM 738 C C . VAL A 1 95 ? -5.93 -9.828 4.539 1 98.56 95 VAL A C 1
ATOM 740 O O . VAL A 1 95 ? -5.199 -10.297 5.418 1 98.56 95 VAL A O 1
ATOM 743 N N . TYR A 1 96 ? -6.48 -8.641 4.598 1 97.38 96 TYR A N 1
ATOM 744 C CA . TYR A 1 96 ? -6.258 -7.809 5.777 1 97.38 96 TYR A CA 1
ATOM 745 C C . TYR A 1 96 ? -7.449 -6.891 6.027 1 97.38 96 TYR A C 1
ATOM 747 O O . TYR A 1 96 ? -8.32 -6.746 5.172 1 97.38 96 TYR A O 1
ATOM 755 N N . GLU A 1 97 ? -7.496 -6.363 7.23 1 96.69 97 GLU A N 1
ATOM 756 C CA . GLU A 1 97 ? -8.516 -5.395 7.625 1 96.69 97 GLU A CA 1
ATOM 757 C C . GLU A 1 97 ? -7.941 -3.982 7.691 1 96.69 97 GLU A C 1
ATOM 759 O O . GLU A 1 97 ? -6.977 -3.734 8.422 1 96.69 97 GLU A O 1
ATOM 764 N N . ARG A 1 98 ? -8.477 -3.096 6.934 1 94.88 98 ARG A N 1
ATOM 765 C CA . ARG A 1 98 ? -8.094 -1.691 7.027 1 94.88 98 ARG A CA 1
ATOM 766 C C . ARG A 1 98 ? -8.461 -1.113 8.391 1 94.88 98 ARG A C 1
ATOM 768 O O . ARG A 1 98 ? -9.523 -1.432 8.938 1 94.88 98 ARG A O 1
ATOM 775 N N . LEU A 1 99 ? -7.633 -0.238 8.891 1 93 99 LEU A N 1
ATOM 776 C CA . LEU A 1 99 ? -7.844 0.348 10.211 1 93 99 LEU A CA 1
ATOM 777 C C . LEU A 1 99 ? -8.992 1.35 10.18 1 93 99 LEU A C 1
ATOM 779 O O . LEU A 1 99 ? -9.664 1.558 11.195 1 93 99 LEU A O 1
ATOM 783 N N . TYR A 1 100 ? -9.219 1.956 9.117 1 91.19 100 TYR A N 1
ATOM 784 C CA . TYR A 1 100 ? -10.297 2.916 8.883 1 91.19 100 TYR A CA 1
ATOM 785 C C . TYR A 1 100 ? -10.641 3 7.402 1 91.19 100 TYR A C 1
ATOM 787 O O . TYR A 1 100 ? -9.836 2.621 6.547 1 91.19 100 TYR A O 1
ATOM 795 N N . GLY A 1 101 ? -11.867 3.439 7.188 1 92.62 101 GLY A N 1
ATOM 796 C CA . GLY A 1 101 ? -12.406 3.471 5.836 1 92.62 101 GLY A CA 1
ATOM 797 C C . GLY A 1 101 ? -13.125 2.189 5.449 1 92.62 101 GLY A C 1
ATOM 798 O O . GLY A 1 101 ? -12.898 1.141 6.059 1 92.62 101 GLY A O 1
ATOM 799 N N . MET A 1 102 ? -13.93 2.338 4.473 1 93.62 102 MET A N 1
ATOM 800 C CA . MET A 1 102 ? -14.711 1.221 3.939 1 93.62 102 MET A CA 1
ATOM 801 C C . MET A 1 102 ? -14.586 1.147 2.422 1 93.62 102 MET A C 1
ATOM 803 O O . MET A 1 102 ? -14.516 2.178 1.749 1 93.62 102 MET A O 1
ATOM 807 N N . PRO A 1 103 ? -14.664 -0.107 1.829 1 94.62 103 PRO A N 1
ATOM 808 C CA . PRO A 1 103 ? -14.75 -1.4 2.512 1 94.62 103 PRO A CA 1
ATOM 809 C C . PRO A 1 103 ? -13.492 -1.727 3.318 1 94.62 103 PRO A C 1
ATOM 811 O O . PRO A 1 103 ? -12.383 -1.373 2.91 1 94.62 103 PRO A O 1
ATOM 814 N N . SER A 1 104 ? -13.688 -2.477 4.398 1 94.88 104 SER A N 1
ATOM 815 C CA . SER A 1 104 ? -12.594 -2.635 5.352 1 94.88 104 SER A CA 1
ATOM 816 C C . SER A 1 104 ? -11.82 -3.924 5.094 1 94.88 104 SER A C 1
ATOM 818 O O . SER A 1 104 ? -10.594 -3.951 5.207 1 94.88 104 SER A O 1
ATOM 820 N N . ARG A 1 105 ? -12.5 -5.031 4.797 1 97.31 105 ARG A N 1
ATOM 821 C CA . ARG A 1 105 ? -11.805 -6.293 4.559 1 97.31 105 ARG A CA 1
ATOM 822 C C . ARG A 1 105 ? -11.336 -6.395 3.113 1 97.31 105 ARG A C 1
ATOM 824 O O . ARG A 1 105 ? -12.141 -6.582 2.203 1 97.31 105 ARG A O 1
ATOM 831 N N . ALA A 1 106 ? -10.039 -6.328 2.891 1 98 106 ALA A N 1
ATOM 832 C CA . ALA A 1 106 ? -9.453 -6.23 1.554 1 98 106 ALA A CA 1
ATOM 833 C C . ALA A 1 106 ? -8.641 -7.48 1.218 1 98 106 ALA A C 1
ATOM 835 O O . ALA A 1 106 ? -8.055 -8.102 2.105 1 98 106 ALA A O 1
ATOM 836 N N . GLY A 1 107 ? -8.695 -7.875 0.006 1 98.31 107 GLY A N 1
ATOM 837 C CA . GLY A 1 107 ? -7.809 -8.859 -0.581 1 98.31 107 GLY A CA 1
ATOM 838 C C . GLY A 1 107 ? -6.832 -8.273 -1.581 1 98.31 107 GLY A C 1
ATOM 839 O O . GLY A 1 107 ? -7.234 -7.539 -2.488 1 98.31 107 GLY A O 1
ATOM 840 N N . ASN A 1 108 ? -5.605 -8.562 -1.379 1 98.56 108 ASN A N 1
ATOM 841 C CA . ASN A 1 108 ? -4.559 -8.031 -2.244 1 98.56 108 ASN A CA 1
ATOM 842 C C . ASN A 1 108 ? -3.916 -9.125 -3.088 1 98.56 108 ASN A C 1
ATOM 844 O O . ASN A 1 108 ? -3.49 -10.156 -2.559 1 98.56 108 ASN A O 1
ATOM 848 N N . ILE A 1 109 ? -3.893 -8.883 -4.379 1 97.94 109 ILE A N 1
ATOM 849 C CA . ILE A 1 109 ? -3.08 -9.711 -5.258 1 97.94 109 ILE A CA 1
ATOM 850 C C . ILE A 1 109 ? -1.645 -9.195 -5.277 1 97.94 109 ILE A C 1
ATOM 852 O O . ILE A 1 109 ? -1.36 -8.156 -5.879 1 97.94 109 ILE A O 1
ATOM 856 N N . MET A 1 110 ? -0.749 -9.945 -4.715 1 97.88 110 MET A N 1
ATOM 857 C CA . MET A 1 110 ? 0.611 -9.461 -4.492 1 97.88 110 MET A CA 1
ATOM 858 C C . MET A 1 110 ? 1.503 -9.773 -5.691 1 97.88 110 MET A C 1
ATOM 860 O O . MET A 1 110 ? 2.209 -8.898 -6.188 1 97.88 110 MET A O 1
ATOM 864 N N . HIS A 1 111 ? 1.551 -11.016 -6.031 1 97.06 111 HIS A N 1
ATOM 865 C CA . HIS A 1 111 ? 2.381 -11.469 -7.141 1 97.06 111 HIS A CA 1
ATOM 866 C C . HIS A 1 111 ? 1.639 -12.484 -8.008 1 97.06 111 HIS A C 1
ATOM 868 O O . HIS A 1 111 ? 0.896 -13.32 -7.488 1 97.06 111 HIS A O 1
ATOM 874 N N . TRP A 1 112 ? 1.854 -12.367 -9.227 1 96.44 112 TRP A N 1
ATOM 875 C CA . TRP A 1 112 ? 1.264 -13.258 -10.219 1 96.44 112 TRP A CA 1
ATOM 876 C C . TRP A 1 112 ? 2.209 -13.461 -11.398 1 96.44 112 TRP A C 1
ATOM 878 O O . TRP A 1 112 ? 2.559 -12.508 -12.094 1 96.44 112 TRP A O 1
ATOM 888 N N . TYR A 1 113 ? 2.633 -14.734 -11.555 1 96.12 113 TYR A N 1
ATOM 889 C CA . TYR A 1 113 ? 3.584 -15.039 -12.617 1 96.12 113 TYR A CA 1
ATOM 890 C C . TYR A 1 113 ? 3.295 -16.406 -13.227 1 96.12 113 TYR A C 1
ATOM 892 O O . TYR A 1 113 ? 2.984 -17.359 -12.508 1 96.12 113 TYR A O 1
ATOM 900 N N . VAL A 1 114 ? 3.363 -16.453 -14.516 1 95 114 VAL A N 1
ATOM 901 C CA . VAL A 1 114 ? 3.273 -17.703 -15.273 1 95 114 VAL A CA 1
ATOM 902 C C . VAL A 1 114 ? 4.406 -17.781 -16.297 1 95 114 VAL A C 1
ATOM 904 O O . VAL A 1 114 ? 4.703 -16.781 -16.969 1 95 114 VAL A O 1
ATOM 907 N N . GLU A 1 115 ? 5.027 -18.938 -16.359 1 93.5 115 GLU A N 1
ATOM 908 C CA . GLU A 1 115 ? 6.082 -19.125 -17.359 1 93.5 115 GLU A CA 1
ATOM 909 C C . GLU A 1 115 ? 5.582 -18.797 -18.766 1 93.5 115 GLU A C 1
ATOM 911 O O . GLU A 1 115 ? 4.469 -19.172 -19.125 1 93.5 115 GLU A O 1
ATOM 916 N N . PRO A 1 116 ? 6.43 -18.156 -19.5 1 91.25 116 PRO A N 1
ATOM 917 C CA . PRO A 1 116 ? 6.016 -17.734 -20.844 1 91.25 116 PRO A CA 1
ATOM 918 C C . PRO A 1 116 ? 5.535 -18.906 -21.703 1 91.25 116 PRO A C 1
ATOM 920 O O . PRO A 1 116 ? 4.602 -18.75 -22.5 1 91.25 116 PRO A O 1
ATOM 923 N N . GLU A 1 117 ? 6.082 -20.047 -21.531 1 85.88 117 GLU A N 1
ATOM 924 C CA . GLU A 1 117 ? 5.816 -21.219 -22.375 1 85.88 117 GLU A CA 1
ATOM 925 C C . GLU A 1 117 ? 4.395 -21.734 -22.172 1 85.88 117 GLU A C 1
ATOM 927 O O . GLU A 1 117 ? 3.848 -22.422 -23.031 1 85.88 117 GLU A O 1
ATOM 932 N N . VAL A 1 118 ? 3.809 -21.375 -21.062 1 86.38 118 VAL A N 1
ATOM 933 C CA . VAL A 1 118 ? 2.486 -21.922 -20.797 1 86.38 118 VAL A CA 1
ATOM 934 C C . VAL A 1 118 ? 1.47 -20.797 -20.672 1 86.38 118 VAL A C 1
ATOM 936 O O . VAL A 1 118 ? 0.362 -21 -20.172 1 86.38 118 VAL A O 1
ATOM 939 N N . ARG A 1 119 ? 1.862 -19.656 -21.078 1 84.31 119 ARG A N 1
ATOM 940 C CA . ARG A 1 119 ? 0.938 -18.516 -21.062 1 84.31 119 ARG A CA 1
ATOM 941 C C . ARG A 1 119 ? -0.088 -18.641 -22.188 1 84.31 119 ARG A C 1
ATOM 943 O O . ARG A 1 119 ? 0.089 -19.438 -23.109 1 84.31 119 ARG A O 1
ATOM 950 N N . ARG A 1 120 ? -1.168 -17.984 -22.078 1 73.19 120 ARG A N 1
ATOM 951 C CA . ARG A 1 120 ? -2.215 -17.859 -23.094 1 73.19 120 ARG A CA 1
ATOM 952 C C . ARG A 1 120 ? -2.998 -19.172 -23.234 1 73.19 120 ARG A C 1
ATOM 954 O O . ARG A 1 120 ? -3.732 -19.359 -24.203 1 73.19 120 ARG A O 1
ATOM 961 N N . LYS A 1 121 ? -2.883 -20 -22.328 1 73.19 121 LYS A N 1
ATOM 962 C CA . LYS A 1 121 ? -3.619 -21.266 -22.359 1 73.19 121 LYS A CA 1
ATOM 963 C C . LYS A 1 121 ? -4.602 -21.359 -21.203 1 73.19 121 LYS A C 1
ATOM 965 O O . LYS A 1 121 ? -4.988 -22.453 -20.797 1 73.19 121 LYS A O 1
ATOM 970 N N . GLY A 1 122 ? -4.797 -20.297 -20.594 1 82.88 122 GLY A N 1
ATOM 971 C CA . GLY A 1 122 ? -5.789 -20.266 -19.531 1 82.88 122 GLY A CA 1
ATOM 972 C C . GLY A 1 122 ? -5.215 -20.609 -18.172 1 82.88 122 GLY A C 1
ATOM 973 O O . GLY A 1 122 ? -5.922 -20.562 -17.172 1 82.88 122 GLY A O 1
ATOM 974 N N . GLN A 1 123 ? -3.953 -20.891 -18.156 1 85.94 123 GLN A N 1
ATOM 975 C CA . GLN A 1 123 ? -3.334 -21.328 -16.922 1 85.94 123 GLN A CA 1
ATOM 976 C C . GLN A 1 123 ? -3.258 -20.203 -15.898 1 85.94 123 GLN A C 1
ATOM 978 O O . GLN A 1 123 ? -3.494 -20.422 -14.711 1 85.94 123 GLN A O 1
ATOM 983 N N . GLY A 1 124 ? -2.982 -19.047 -16.344 1 92.62 124 GLY A N 1
ATOM 984 C CA . GLY A 1 124 ? -2.988 -17.906 -15.469 1 92.62 124 GLY A CA 1
ATOM 985 C C . GLY A 1 124 ? -4.352 -17.609 -14.859 1 92.62 124 GLY A C 1
ATOM 986 O O . GLY A 1 124 ? -4.453 -17.266 -13.688 1 92.62 124 GLY A O 1
ATOM 987 N N . GLU A 1 125 ? -5.309 -17.828 -15.672 1 93.19 125 GLU A N 1
ATOM 988 C CA . GLU A 1 125 ? -6.68 -17.609 -15.227 1 93.19 125 GLU A CA 1
ATOM 989 C C . GLU A 1 125 ? -7.062 -18.594 -14.125 1 93.19 125 GLU A C 1
ATOM 991 O O . GLU A 1 125 ? -7.777 -18.234 -13.188 1 93.19 125 GLU A O 1
ATOM 996 N N . ARG A 1 126 ? -6.609 -19.75 -14.227 1 93.5 126 ARG A N 1
ATOM 997 C CA . ARG A 1 126 ? -6.902 -20.75 -13.203 1 93.5 126 ARG A CA 1
ATOM 998 C C . ARG A 1 126 ? -6.305 -20.344 -11.859 1 93.5 126 ARG A C 1
ATOM 1000 O O . ARG A 1 126 ? -6.93 -20.531 -10.82 1 93.5 126 ARG A O 1
ATOM 1007 N N . LEU A 1 127 ? -5.09 -19.812 -11.883 1 96.06 127 LEU A N 1
ATOM 1008 C CA . LEU A 1 127 ? -4.469 -19.297 -10.672 1 96.06 127 LEU A CA 1
ATOM 1009 C C . LEU A 1 127 ? -5.285 -18.156 -10.086 1 96.06 127 LEU A C 1
ATOM 1011 O O . LEU A 1 127 ? -5.566 -18.125 -8.883 1 96.06 127 LEU A O 1
ATOM 1015 N N . TYR A 1 128 ? -5.707 -17.312 -10.977 1 96 128 TYR A N 1
ATOM 1016 C CA . TYR A 1 128 ? -6.5 -16.156 -10.602 1 96 128 TYR A CA 1
ATOM 1017 C C . TYR A 1 128 ? -7.809 -16.578 -9.938 1 96 128 TYR A C 1
ATOM 1019 O O . TYR A 1 128 ? -8.156 -16.078 -8.867 1 96 128 TYR A O 1
ATOM 1027 N N . GLN A 1 129 ? -8.445 -17.484 -10.492 1 95.56 129 GLN A N 1
ATOM 1028 C CA . GLN A 1 129 ? -9.727 -17.938 -9.969 1 95.56 129 GLN A CA 1
ATOM 1029 C C . GLN A 1 129 ? -9.555 -18.641 -8.625 1 95.56 129 GLN A C 1
ATOM 1031 O O . GLN A 1 129 ? -10.422 -18.531 -7.746 1 95.56 129 GLN A O 1
ATOM 1036 N N . ALA A 1 130 ? -8.508 -19.359 -8.5 1 96.94 130 ALA A N 1
ATOM 1037 C CA . ALA A 1 130 ? -8.234 -20.016 -7.219 1 96.94 130 ALA A CA 1
ATOM 1038 C C . ALA A 1 130 ? -8.07 -18.984 -6.105 1 96.94 130 ALA A C 1
ATOM 1040 O O . ALA A 1 130 ? -8.625 -19.141 -5.012 1 96.94 130 ALA A O 1
ATOM 1041 N N . LEU A 1 131 ? -7.344 -17.953 -6.387 1 97.69 131 LEU A N 1
ATOM 1042 C CA . LEU A 1 131 ? -7.141 -16.906 -5.391 1 97.69 131 LEU A CA 1
ATOM 1043 C C . LEU A 1 131 ? -8.445 -16.188 -5.082 1 97.69 131 LEU A C 1
ATOM 1045 O O . LEU A 1 131 ? -8.734 -15.883 -3.92 1 97.69 131 LEU A O 1
ATOM 1049 N N . LEU A 1 132 ? -9.266 -15.922 -6.074 1 97.06 132 LEU A N 1
ATOM 1050 C CA . LEU A 1 132 ? -10.547 -15.25 -5.879 1 97.06 132 LEU A CA 1
ATOM 1051 C C . LEU A 1 132 ? -11.484 -16.094 -5.023 1 97.06 132 LEU A C 1
ATOM 1053 O O . LEU A 1 132 ? -12.25 -15.562 -4.219 1 97.06 132 LEU A O 1
ATOM 1057 N N . ARG A 1 133 ? -11.445 -17.359 -5.266 1 96.69 133 ARG A N 1
ATOM 1058 C CA . ARG A 1 133 ? -12.25 -18.25 -4.434 1 96.69 133 ARG A CA 1
ATOM 1059 C C . ARG A 1 133 ? -11.883 -18.109 -2.961 1 96.69 133 ARG A C 1
ATOM 1061 O O . ARG A 1 133 ? -12.766 -18.047 -2.1 1 96.69 133 ARG A O 1
ATOM 1068 N N . TRP A 1 134 ? -10.609 -18.062 -2.705 1 97.69 134 TRP A N 1
ATOM 1069 C CA . TRP A 1 134 ? -10.164 -17.859 -1.329 1 97.69 134 TRP A CA 1
ATOM 1070 C C . TRP A 1 134 ? -10.648 -16.516 -0.793 1 97.69 134 TRP A C 1
ATOM 1072 O O . TRP A 1 134 ? -11.086 -16.422 0.355 1 97.69 134 TRP A O 1
ATOM 1082 N N . PHE A 1 135 ? -10.531 -15.484 -1.574 1 97.94 135 PHE A N 1
ATOM 1083 C CA . PHE A 1 135 ? -11.008 -14.172 -1.154 1 97.94 135 PHE A CA 1
ATOM 1084 C C . PHE A 1 135 ? -12.484 -14.227 -0.782 1 97.94 135 PHE A C 1
ATOM 1086 O O . PHE A 1 135 ? -12.906 -13.602 0.195 1 97.94 135 PHE A O 1
ATOM 1093 N N . ARG A 1 136 ? -13.219 -14.938 -1.526 1 96.56 136 ARG A N 1
ATOM 1094 C CA . ARG A 1 136 ? -14.641 -15.078 -1.236 1 96.56 136 ARG A CA 1
ATOM 1095 C C . ARG A 1 136 ? -14.859 -15.812 0.084 1 96.56 136 ARG A C 1
ATOM 1097 O O . ARG A 1 136 ? -15.648 -15.375 0.917 1 96.56 136 ARG A O 1
ATOM 1104 N N . GLU A 1 137 ? -14.203 -16.859 0.207 1 96.31 137 GLU A N 1
ATOM 1105 C CA . GLU A 1 137 ? -14.297 -17.641 1.438 1 96.31 137 GLU A CA 1
ATOM 1106 C C . GLU A 1 137 ? -13.922 -16.797 2.654 1 96.31 137 GLU A C 1
ATOM 1108 O O . GLU A 1 137 ? -14.461 -17 3.744 1 96.31 137 GLU A O 1
ATOM 1113 N N . ALA A 1 138 ? -13.016 -15.898 2.441 1 97.12 138 ALA A N 1
ATOM 1114 C CA . ALA A 1 138 ? -12.516 -15.055 3.521 1 97.12 138 ALA A CA 1
ATOM 1115 C C . ALA A 1 138 ? -13.383 -13.805 3.688 1 97.12 138 ALA A C 1
ATOM 1117 O O . ALA A 1 138 ? -13.031 -12.891 4.434 1 97.12 138 ALA A O 1
ATOM 1118 N N . ASN A 1 139 ? -14.398 -13.641 2.896 1 96.69 139 ASN A N 1
ATOM 1119 C CA . ASN A 1 139 ? -15.367 -12.555 2.971 1 96.69 139 ASN A CA 1
ATOM 1120 C C . ASN A 1 139 ? -14.727 -11.211 2.623 1 96.69 139 ASN A C 1
ATOM 1122 O O . ASN A 1 139 ? -15.031 -10.195 3.254 1 96.69 139 ASN A O 1
ATOM 1126 N N . VAL A 1 140 ? -13.828 -11.266 1.738 1 97.69 140 VAL A N 1
ATOM 1127 C CA . VAL A 1 140 ? -13.211 -10.047 1.226 1 97.69 140 VAL A CA 1
ATOM 1128 C C . VAL A 1 140 ? -14.273 -9.18 0.554 1 97.69 140 VAL A C 1
ATOM 1130 O O . VAL A 1 140 ? -15.133 -9.68 -0.172 1 97.69 140 VAL A O 1
ATOM 1133 N N . GLU A 1 141 ? -14.133 -7.848 0.843 1 97.31 141 GLU A N 1
ATOM 1134 C CA . GLU A 1 141 ? -15.125 -6.906 0.326 1 97.31 141 GLU A CA 1
ATOM 1135 C C . GLU A 1 141 ? -14.586 -6.141 -0.875 1 97.31 141 GLU A C 1
ATOM 1137 O O . GLU A 1 141 ? -15.352 -5.535 -1.63 1 97.31 141 GLU A O 1
ATOM 1142 N N . THR A 1 142 ? -13.328 -6.094 -1.065 1 97.12 142 THR A N 1
ATOM 1143 C CA . THR A 1 142 ? -12.68 -5.41 -2.178 1 97.12 142 THR A CA 1
ATOM 1144 C C . THR A 1 142 ? -11.336 -6.066 -2.506 1 97.12 142 THR A C 1
ATOM 1146 O O . THR A 1 142 ? -10.57 -6.395 -1.603 1 97.12 142 THR A O 1
ATOM 1149 N N . VAL A 1 143 ? -11.078 -6.285 -3.781 1 98 143 VAL A N 1
ATOM 1150 C CA . VAL A 1 143 ? -9.805 -6.828 -4.242 1 98 143 VAL A CA 1
ATOM 1151 C C . VAL A 1 143 ? -8.945 -5.711 -4.816 1 98 143 VAL A C 1
ATOM 1153 O O . VAL A 1 143 ? -9.43 -4.859 -5.562 1 98 143 VAL A O 1
ATOM 1156 N N . GLU A 1 144 ? -7.664 -5.73 -4.426 1 97.38 144 GLU A N 1
ATOM 1157 C CA . GLU A 1 144 ? -6.738 -4.695 -4.871 1 97.38 144 GLU A CA 1
ATOM 1158 C C . GLU A 1 144 ? -5.512 -5.305 -5.543 1 97.38 144 GLU A C 1
ATOM 1160 O O . GLU A 1 144 ? -5.078 -6.398 -5.18 1 97.38 144 GLU A O 1
ATOM 1165 N N . VAL A 1 145 ? -4.98 -4.547 -6.477 1 96.25 145 VAL A N 1
ATOM 1166 C CA . VAL A 1 145 ? -3.721 -4.93 -7.105 1 96.25 145 VAL A CA 1
ATOM 1167 C C . VAL A 1 145 ? -2.947 -3.678 -7.516 1 96.25 145 VAL A C 1
ATOM 1169 O O . VAL A 1 145 ? -3.541 -2.682 -7.93 1 96.25 145 VAL A O 1
ATOM 1172 N N . MET A 1 146 ? -1.663 -3.736 -7.309 1 94.38 146 MET A N 1
ATOM 1173 C CA . MET A 1 146 ? -0.759 -2.73 -7.859 1 94.38 146 MET A CA 1
ATOM 1174 C C . MET A 1 146 ? -0.194 -3.182 -9.203 1 94.38 146 MET A C 1
ATOM 1176 O O . MET A 1 146 ? 0.413 -4.25 -9.297 1 94.38 146 MET A O 1
ATOM 1180 N N . ALA A 1 147 ? -0.374 -2.379 -10.188 1 91.19 147 ALA A N 1
ATOM 1181 C CA . ALA A 1 147 ? 0.063 -2.773 -11.523 1 91.19 147 ALA A CA 1
ATOM 1182 C C . ALA A 1 147 ? 0.782 -1.625 -12.227 1 91.19 147 ALA A C 1
ATOM 1184 O O . ALA A 1 147 ? 0.562 -0.456 -11.898 1 91.19 147 ALA A O 1
ATOM 1185 N N . ARG A 1 148 ? 1.627 -2.004 -13.164 1 87.06 148 ARG A N 1
ATOM 1186 C CA . ARG A 1 148 ? 2.283 -0.998 -13.992 1 87.06 148 ARG A CA 1
ATOM 1187 C C . ARG A 1 148 ? 1.264 -0.204 -14.805 1 87.06 148 ARG A C 1
ATOM 1189 O O . ARG A 1 148 ? 0.224 -0.737 -15.195 1 87.06 148 ARG A O 1
ATOM 1196 N N . THR A 1 149 ? 1.666 1.002 -15.031 1 78.25 149 THR A N 1
ATOM 1197 C CA . THR A 1 149 ? 0.739 1.969 -15.609 1 78.25 149 THR A CA 1
ATOM 1198 C C . THR A 1 149 ? 0.678 1.82 -17.125 1 78.25 149 THR A C 1
ATOM 1200 O O . THR A 1 149 ? -0.152 2.451 -17.781 1 78.25 149 THR A O 1
ATOM 1203 N N . GLU A 1 150 ? 1.388 0.96 -17.641 1 76.12 150 GLU A N 1
ATOM 1204 C CA . GLU A 1 150 ? 1.38 0.823 -19.094 1 76.12 150 GLU A CA 1
ATOM 1205 C C . GLU A 1 150 ? 0.06 0.236 -19.594 1 76.12 150 GLU A C 1
ATOM 1207 O O . GLU A 1 150 ? -0.523 -0.629 -18.938 1 76.12 150 GLU A O 1
ATOM 1212 N N . ALA A 1 151 ? -0.406 0.702 -20.703 1 65 151 ALA A N 1
ATOM 1213 C CA . ALA A 1 151 ? -1.733 0.546 -21.297 1 65 151 ALA A CA 1
ATOM 1214 C C . ALA A 1 151 ? -2.115 -0.927 -21.406 1 65 151 ALA A C 1
ATOM 1216 O O . ALA A 1 151 ? -3.199 -1.328 -20.984 1 65 151 ALA A O 1
ATOM 1217 N N . PRO A 1 152 ? -1.271 -1.72 -21.984 1 67.44 152 PRO A N 1
ATOM 1218 C CA . PRO A 1 152 ? -1.772 -3.08 -22.188 1 67.44 152 PRO A CA 1
ATOM 1219 C C . PRO A 1 152 ? -2.059 -3.811 -20.875 1 67.44 152 PRO A C 1
ATOM 1221 O O . PRO A 1 152 ? -3.023 -4.574 -20.781 1 67.44 152 PRO A O 1
ATOM 1224 N N . ARG A 1 153 ? -1.444 -3.574 -19.891 1 71.44 153 ARG A N 1
ATOM 1225 C CA . ARG A 1 153 ? -1.64 -4.258 -18.609 1 71.44 153 ARG A CA 1
ATOM 1226 C C . ARG A 1 153 ? -2.869 -3.725 -17.891 1 71.44 153 ARG A C 1
ATOM 1228 O O . ARG A 1 153 ? -3.656 -4.496 -17.344 1 71.44 153 ARG A O 1
ATOM 1235 N N . LEU A 1 154 ? -3.08 -2.516 -18.016 1 80.5 154 LEU A N 1
ATOM 1236 C CA . LEU A 1 154 ? -4.238 -1.897 -17.375 1 80.5 154 LEU A CA 1
ATOM 1237 C C . LEU A 1 154 ? -5.531 -2.371 -18.031 1 80.5 154 LEU A C 1
ATOM 1239 O O . LEU A 1 154 ? -6.531 -2.602 -17.344 1 80.5 154 LEU A O 1
ATOM 1243 N N . SER A 1 155 ? -5.441 -2.611 -19.297 1 85.38 155 SER A N 1
ATOM 1244 C CA . SER A 1 155 ? -6.621 -3.062 -20.016 1 85.38 155 SER A CA 1
ATOM 1245 C C . SER A 1 155 ? -7.043 -4.461 -19.578 1 85.38 155 SER A C 1
ATOM 1247 O O . SER A 1 155 ? -8.234 -4.762 -19.5 1 85.38 155 SER A O 1
ATOM 1249 N N . ALA A 1 156 ? -6.102 -5.281 -19.312 1 87.38 156 ALA A N 1
ATOM 1250 C CA . ALA A 1 156 ? -6.387 -6.645 -18.875 1 87.38 156 ALA A CA 1
ATOM 1251 C C . ALA A 1 156 ? -7.098 -6.648 -17.516 1 87.38 156 ALA A C 1
ATOM 1253 O O . ALA A 1 156 ? -8.031 -7.43 -17.297 1 87.38 156 ALA A O 1
ATOM 1254 N N . TRP A 1 157 ? -6.742 -5.797 -16.672 1 92.19 157 TRP A N 1
ATOM 1255 C CA . TRP A 1 157 ? -7.363 -5.703 -15.352 1 92.19 157 TRP A CA 1
ATOM 1256 C C . TRP A 1 157 ? -8.766 -5.105 -15.453 1 92.19 157 TRP A C 1
ATOM 1258 O O . TRP A 1 157 ? -9.688 -5.555 -14.773 1 92.19 157 TRP A O 1
ATOM 1268 N N . ARG A 1 158 ? -8.875 -4.129 -16.312 1 91.5 158 ARG A N 1
ATOM 1269 C CA . ARG A 1 158 ? -10.18 -3.5 -16.5 1 91.5 158 ARG A CA 1
ATOM 1270 C C . ARG A 1 158 ? -11.195 -4.5 -17.047 1 91.5 158 ARG A C 1
ATOM 1272 O O . ARG A 1 158 ? -12.359 -4.484 -16.641 1 91.5 158 ARG A O 1
ATOM 1279 N N . ARG A 1 159 ? -10.727 -5.336 -17.906 1 90.06 159 ARG A N 1
ATOM 1280 C CA . ARG A 1 159 ? -11.602 -6.367 -18.453 1 90.06 159 ARG A CA 1
ATOM 1281 C C . ARG A 1 159 ? -12.078 -7.32 -17.375 1 90.06 159 ARG A C 1
ATOM 1283 O O . ARG A 1 159 ? -13.148 -7.926 -17.484 1 90.06 159 ARG A O 1
ATOM 1290 N N . ARG A 1 160 ? -11.305 -7.406 -16.297 1 91.69 160 ARG A N 1
ATOM 1291 C CA . ARG A 1 160 ? -11.641 -8.297 -15.188 1 91.69 160 ARG A CA 1
ATOM 1292 C C . ARG A 1 160 ? -12.547 -7.59 -14.18 1 91.69 160 ARG A C 1
ATOM 1294 O O . ARG A 1 160 ? -12.984 -8.195 -13.195 1 91.69 160 ARG A O 1
ATOM 1301 N N . GLY A 1 161 ? -12.742 -6.293 -14.391 1 92.75 161 GLY A N 1
ATOM 1302 C CA . GLY A 1 161 ? -13.664 -5.57 -13.531 1 92.75 161 GLY A CA 1
ATOM 1303 C C . GLY A 1 161 ? -12.961 -4.59 -12.609 1 92.75 161 GLY A C 1
ATOM 1304 O O . GLY A 1 161 ? -13.609 -3.916 -11.805 1 92.75 161 GLY A O 1
ATOM 1305 N N . PHE A 1 162 ? -11.672 -4.473 -12.781 1 94.62 162 PHE A N 1
ATOM 1306 C CA . PHE A 1 162 ? -10.938 -3.533 -11.945 1 94.62 162 PHE A CA 1
ATOM 1307 C C . PHE A 1 162 ? -11.047 -2.115 -12.5 1 94.62 162 PHE A C 1
ATOM 1309 O O . PHE A 1 162 ? -11.211 -1.924 -13.703 1 94.62 162 PHE A O 1
ATOM 1316 N N . SER A 1 163 ? -10.969 -1.165 -11.555 1 91.88 163 SER A N 1
ATOM 1317 C CA . SER A 1 163 ? -10.867 0.249 -11.906 1 91.88 163 SER A CA 1
ATOM 1318 C C . SER A 1 163 ? -9.633 0.885 -11.266 1 91.88 163 SER A C 1
ATOM 1320 O O . SER A 1 163 ? -9.297 0.587 -10.117 1 91.88 163 SER A O 1
ATOM 1322 N N . ASP A 1 164 ? -8.953 1.707 -12.039 1 86.81 164 ASP A N 1
ATOM 1323 C CA . ASP A 1 164 ? -7.832 2.471 -11.5 1 86.81 164 ASP A CA 1
ATOM 1324 C C . ASP A 1 164 ? -8.32 3.521 -10.5 1 86.81 164 ASP A C 1
ATOM 1326 O O . ASP A 1 164 ? -9.219 4.301 -10.805 1 86.81 164 ASP A O 1
ATOM 1330 N N . VAL A 1 165 ? -7.586 3.621 -9.336 1 87.81 165 VAL A N 1
ATOM 1331 C CA . VAL A 1 165 ? -8.164 4.504 -8.328 1 87.81 165 VAL A CA 1
ATOM 1332 C C . VAL A 1 165 ? -7.102 5.461 -7.805 1 87.81 165 VAL A C 1
ATOM 1334 O O . VAL A 1 165 ? -7.402 6.613 -7.48 1 87.81 165 VAL A O 1
ATOM 1337 N N . LEU A 1 166 ? -5.953 5.031 -7.637 1 92.38 166 LEU A N 1
ATOM 1338 C CA . LEU A 1 166 ? -4.867 5.879 -7.16 1 92.38 166 LEU A CA 1
ATOM 1339 C C . LEU A 1 166 ? -3.568 5.562 -7.898 1 92.38 166 LEU A C 1
ATOM 1341 O O . LEU A 1 166 ? -3.441 4.504 -8.516 1 92.38 166 LEU A O 1
ATOM 1345 N N . SER A 1 167 ? -2.674 6.512 -7.852 1 92.75 167 SER A N 1
ATOM 1346 C CA . SER A 1 167 ? -1.313 6.312 -8.336 1 92.75 167 SER A CA 1
ATOM 1347 C C . SER A 1 167 ? -0.317 6.262 -7.184 1 92.75 167 SER A C 1
ATOM 1349 O O . SER A 1 167 ? -0.407 7.055 -6.242 1 92.75 167 SER A O 1
ATOM 1351 N N . LEU A 1 168 ? 0.557 5.285 -7.301 1 94.56 168 LEU A N 1
ATOM 1352 C CA . LEU A 1 168 ? 1.702 5.289 -6.398 1 94.56 168 LEU A CA 1
ATOM 1353 C C . LEU A 1 168 ? 2.834 6.141 -6.957 1 94.56 168 LEU A C 1
ATOM 1355 O O . LEU A 1 168 ? 3.303 5.902 -8.07 1 94.56 168 LEU A O 1
ATOM 1359 N N . LEU A 1 169 ? 3.266 7.18 -6.148 1 95 169 LEU A N 1
ATOM 1360 C CA . LEU A 1 169 ? 4.387 8.039 -6.508 1 95 169 LEU A CA 1
ATOM 1361 C C . LEU A 1 169 ? 5.562 7.824 -5.562 1 95 169 LEU A C 1
ATOM 1363 O O . LEU A 1 169 ? 5.367 7.645 -4.355 1 95 169 LEU A O 1
ATOM 1367 N N . VAL A 1 170 ? 6.777 7.879 -6.18 1 96.06 170 VAL A N 1
ATOM 1368 C CA . VAL A 1 170 ? 7.957 7.633 -5.355 1 96.06 170 VAL A CA 1
ATOM 1369 C C . VAL A 1 170 ? 9.008 8.703 -5.629 1 96.06 170 VAL A C 1
ATOM 1371 O O . VAL A 1 170 ? 9.078 9.25 -6.734 1 96.06 170 VAL A O 1
ATOM 1374 N N . MET A 1 171 ? 9.734 9.023 -4.582 1 96.19 171 MET A N 1
ATOM 1375 C CA . MET A 1 171 ? 10.898 9.898 -4.645 1 96.19 171 MET A CA 1
ATOM 1376 C C . MET A 1 171 ? 12.086 9.273 -3.92 1 96.19 171 MET A C 1
ATOM 1378 O O . MET A 1 171 ? 12.133 9.266 -2.689 1 96.19 171 MET A O 1
ATOM 1382 N N . PRO A 1 172 ? 13.016 8.742 -4.699 1 93.62 172 PRO A N 1
ATOM 1383 C CA . PRO A 1 172 ? 14.188 8.133 -4.062 1 93.62 172 PRO A CA 1
ATOM 1384 C C . PRO A 1 172 ? 15.109 9.172 -3.41 1 93.62 172 PRO A C 1
ATOM 1386 O O . PRO A 1 172 ? 15.219 10.297 -3.898 1 93.62 172 PRO A O 1
ATOM 1389 N N . ALA A 1 173 ? 15.766 8.875 -2.316 1 88.62 173 ALA A N 1
ATOM 1390 C CA . ALA A 1 173 ? 16.781 9.719 -1.69 1 88.62 173 ALA A CA 1
ATOM 1391 C C . ALA A 1 173 ? 18.016 9.852 -2.584 1 88.62 173 ALA A C 1
ATOM 1393 O O . ALA A 1 173 ? 18.281 8.984 -3.416 1 88.62 173 ALA A O 1
ATOM 1394 N N . PRO A 1 174 ? 18.875 10.969 -2.414 1 82.69 174 PRO A N 1
ATOM 1395 C CA . PRO A 1 174 ? 18.562 12.086 -1.516 1 82.69 174 PRO A CA 1
ATOM 1396 C C . PRO A 1 174 ? 17.484 13.016 -2.08 1 82.69 174 PRO A C 1
ATOM 1398 O O . PRO A 1 174 ? 17.312 13.094 -3.299 1 82.69 174 PRO A O 1
ATOM 1401 N N . TRP A 1 175 ? 16.656 13.43 -1.236 1 76.75 175 TRP A N 1
ATOM 1402 C CA . TRP A 1 175 ? 15.633 14.367 -1.668 1 76.75 175 TRP A CA 1
ATOM 1403 C C . TRP A 1 175 ? 16.062 15.805 -1.429 1 76.75 175 TRP A C 1
ATOM 1405 O O . TRP A 1 175 ? 16.891 16.078 -0.553 1 76.75 175 TRP A O 1
ATOM 1415 N N . ARG A 1 176 ? 15.695 16.641 -2.486 1 62.81 176 ARG A N 1
ATOM 1416 C CA . ARG A 1 176 ? 16.141 18.031 -2.551 1 62.81 176 ARG A CA 1
ATOM 1417 C C . ARG A 1 176 ? 15.781 18.781 -1.271 1 62.81 176 ARG A C 1
ATOM 1419 O O . ARG A 1 176 ? 14.688 18.609 -0.727 1 62.81 176 ARG A O 1
ATOM 1426 N N . GLN A 1 177 ? 16.797 19.156 -0.502 1 59.25 177 GLN A N 1
ATOM 1427 C CA . GLN A 1 177 ? 16.625 20.062 0.629 1 59.25 177 GLN A CA 1
ATOM 1428 C C . GLN A 1 177 ? 16.328 21.484 0.157 1 59.25 177 GLN A C 1
ATOM 1430 O O . GLN A 1 177 ? 16.938 21.953 -0.809 1 59.25 177 GLN A O 1
ATOM 1435 N N . GLU A 1 178 ? 15.141 21.875 0.083 1 51.03 178 GLU A N 1
ATOM 1436 C CA . GLU A 1 178 ? 15.227 23.312 -0.091 1 51.03 178 GLU A CA 1
ATOM 1437 C C . GLU A 1 178 ? 15.828 23.984 1.141 1 51.03 178 GLU A C 1
ATOM 1439 O O . GLU A 1 178 ? 15.703 23.469 2.256 1 51.03 178 GLU A O 1
ATOM 1444 N N . MET B 1 1 ? 16.094 62.719 10.305 1 32.97 1 MET B N 1
ATOM 1445 C CA . MET B 1 1 ? 14.93 61.906 9.961 1 32.97 1 MET B CA 1
ATOM 1446 C C . MET B 1 1 ? 15.336 60.5 9.594 1 32.97 1 MET B C 1
ATOM 1448 O O . MET B 1 1 ? 15.938 60.281 8.539 1 32.97 1 MET B O 1
ATOM 1452 N N . GLY B 1 2 ? 15.883 59.562 10.523 1 32.34 2 GLY B N 1
ATOM 1453 C CA . GLY B 1 2 ? 16.609 58.312 10.445 1 32.34 2 GLY B CA 1
ATOM 1454 C C . GLY B 1 2 ? 15.789 57.188 9.852 1 32.34 2 GLY B C 1
ATOM 1455 O O . GLY B 1 2 ? 14.562 57.219 9.867 1 32.34 2 GLY B O 1
ATOM 1456 N N . PRO B 1 3 ? 16.359 56.344 8.906 1 39.34 3 PRO B N 1
ATOM 1457 C CA . PRO B 1 3 ? 15.625 55.406 8.055 1 39.34 3 PRO B CA 1
ATOM 1458 C C . PRO B 1 3 ? 14.742 54.438 8.852 1 39.34 3 PRO B C 1
ATOM 1460 O O . PRO B 1 3 ? 15.227 53.75 9.75 1 39.34 3 PRO B O 1
ATOM 1463 N N . GLU B 1 4 ? 13.484 54.719 9.398 1 35.91 4 GLU B N 1
ATOM 1464 C CA . GLU B 1 4 ? 12.352 53.969 9.93 1 35.91 4 GLU B CA 1
ATOM 1465 C C . GLU B 1 4 ? 12.078 52.719 9.102 1 35.91 4 GLU B C 1
ATOM 1467 O O . GLU B 1 4 ? 11.062 52.031 9.297 1 35.91 4 GLU B O 1
ATOM 1472 N N . SER B 1 5 ? 12.711 52.562 7.996 1 38.88 5 SER B N 1
ATOM 1473 C CA . SER B 1 5 ? 12.305 51.562 6.996 1 38.88 5 SER B CA 1
ATOM 1474 C C . SER B 1 5 ? 12.281 50.156 7.582 1 38.88 5 SER B C 1
ATOM 1476 O O . SER B 1 5 ? 11.422 49.344 7.223 1 38.88 5 SER B O 1
ATOM 1478 N N . SER B 1 6 ? 13.453 49.719 8.078 1 37.38 6 SER B N 1
ATOM 1479 C CA . SER B 1 6 ? 13.812 48.312 8.125 1 37.38 6 SER B CA 1
ATOM 1480 C C . SER B 1 6 ? 12.984 47.562 9.172 1 37.38 6 SER B C 1
ATOM 1482 O O . SER B 1 6 ? 13.195 46.375 9.406 1 37.38 6 SER B O 1
ATOM 1484 N N . SER B 1 7 ? 12.445 48.188 10.148 1 35.62 7 SER B N 1
ATOM 1485 C CA . SER B 1 7 ? 11.836 47.562 11.312 1 35.62 7 SER B CA 1
ATOM 1486 C C . SER B 1 7 ? 10.578 46.781 10.914 1 35.62 7 SER B C 1
ATOM 1488 O O . SER B 1 7 ? 9.75 46.469 11.773 1 35.62 7 SER B O 1
ATOM 1490 N N . ARG B 1 8 ? 10.156 46.844 9.672 1 37.94 8 ARG B N 1
ATOM 1491 C CA . ARG B 1 8 ? 9.023 45.969 9.383 1 37.94 8 ARG B CA 1
ATOM 1492 C C . ARG B 1 8 ? 9.156 44.656 10.102 1 37.94 8 ARG B C 1
ATOM 1494 O O . ARG B 1 8 ? 10.07 43.875 9.82 1 37.94 8 ARG B O 1
ATOM 1501 N N . ARG B 1 9 ? 8.844 44.594 11.359 1 39.12 9 ARG B N 1
ATOM 1502 C CA . ARG B 1 9 ? 8.719 43.5 12.305 1 39.12 9 ARG B CA 1
ATOM 1503 C C . ARG B 1 9 ? 8.375 42.188 11.578 1 39.12 9 ARG B C 1
ATOM 1505 O O . ARG B 1 9 ? 7.57 42.188 10.648 1 39.12 9 ARG B O 1
ATOM 1512 N N . GLU B 1 10 ? 9.219 41.219 11.523 1 39.09 10 GLU B N 1
ATOM 1513 C CA . GLU B 1 10 ? 8.969 39.812 11.219 1 39.09 10 GLU B CA 1
ATOM 1514 C C . GLU B 1 10 ? 7.559 39.406 11.625 1 39.09 10 GLU B C 1
ATOM 1516 O O . GLU B 1 10 ? 7.242 39.344 12.812 1 39.09 10 GLU B O 1
ATOM 1521 N N . GLU B 1 11 ? 6.477 39.969 11.188 1 39.62 11 GLU B N 1
ATOM 1522 C CA . GLU B 1 11 ? 5.086 39.531 11.336 1 39.62 11 GLU B CA 1
ATOM 1523 C C . GLU B 1 11 ? 4.992 38.094 11.805 1 39.62 11 GLU B C 1
ATOM 1525 O O . GLU B 1 11 ? 5.57 37.188 11.18 1 39.62 11 GLU B O 1
ATOM 1530 N N . GLY B 1 12 ? 5.152 37.719 13.062 1 46.19 12 GLY B N 1
ATOM 1531 C CA . GLY B 1 12 ? 5.031 36.469 13.812 1 46.19 12 GLY B CA 1
ATOM 1532 C C . GLY B 1 12 ? 4.266 35.406 13.062 1 46.19 12 GLY B C 1
ATOM 1533 O O . GLY B 1 12 ? 3.18 35.656 12.539 1 46.19 12 GLY B O 1
ATOM 1534 N N . GLU B 1 13 ? 4.879 34.594 12.273 1 56.62 13 GLU B N 1
ATOM 1535 C CA . GLU B 1 13 ? 4.215 33.562 11.508 1 56.62 13 GLU B CA 1
ATOM 1536 C C . GLU B 1 13 ? 3.037 32.969 12.281 1 56.62 13 GLU B C 1
ATOM 1538 O O . GLU B 1 13 ? 3.188 32.562 13.43 1 56.62 13 GLU B O 1
ATOM 1543 N N . ASP B 1 14 ? 1.716 33.344 11.93 1 76.69 14 ASP B N 1
ATOM 1544 C CA . ASP B 1 14 ? 0.424 33.062 12.555 1 76.69 14 ASP B CA 1
ATOM 1545 C C . ASP B 1 14 ? 0.228 31.562 12.789 1 76.69 14 ASP B C 1
ATOM 1547 O O . ASP B 1 14 ? -0.418 31.156 13.758 1 76.69 14 ASP B O 1
ATOM 1551 N N . LEU B 1 15 ? 0.968 30.906 12.102 1 84.62 15 LEU B N 1
ATOM 1552 C CA . LEU B 1 15 ? 0.877 29.453 12.273 1 84.62 15 LEU B CA 1
ATOM 1553 C C . LEU B 1 15 ? 2.266 28.828 12.383 1 84.62 15 LEU B C 1
ATOM 1555 O O . LEU B 1 15 ? 3.219 29.328 11.766 1 84.62 15 LEU B O 1
ATOM 1559 N N . HIS B 1 16 ? 2.502 27.906 13.273 1 89.75 16 HIS B N 1
ATOM 1560 C CA . HIS B 1 16 ? 3.752 27.172 13.359 1 89.75 16 HIS B CA 1
ATOM 1561 C C . HIS B 1 16 ? 3.5 25.656 13.359 1 89.75 16 HIS B C 1
ATOM 1563 O O . HIS B 1 16 ? 2.395 25.219 13.672 1 89.75 16 HIS B O 1
ATOM 1569 N N . VAL B 1 17 ? 4.531 24.906 13 1 94.81 17 VAL B N 1
ATOM 1570 C CA . VAL B 1 17 ? 4.445 23.453 12.898 1 94.81 17 VAL B CA 1
ATOM 1571 C C . VAL B 1 17 ? 4.918 22.812 14.195 1 94.81 17 VAL B C 1
ATOM 1573 O O . VAL B 1 17 ? 5.988 23.141 14.711 1 94.81 17 VAL B O 1
ATOM 1576 N N . VAL B 1 18 ? 4.109 21.922 14.758 1 95.62 18 VAL B N 1
ATOM 1577 C CA . VAL B 1 18 ? 4.5 21.156 15.938 1 95.62 18 VAL B CA 1
ATOM 1578 C C . VAL B 1 18 ? 4.301 19.672 15.688 1 95.62 18 VAL B C 1
ATOM 1580 O O . VAL B 1 18 ? 3.471 19.281 14.867 1 95.62 18 VAL B O 1
ATOM 1583 N N . GLU B 1 19 ? 5.105 18.844 16.359 1 97.62 19 GLU B N 1
ATOM 1584 C CA . GLU B 1 19 ? 4.902 17.406 16.297 1 97.62 19 GLU B CA 1
ATOM 1585 C C . GLU B 1 19 ? 3.613 16.984 17 1 97.62 19 GLU B C 1
ATOM 1587 O O . GLU B 1 19 ? 3.336 17.453 18.109 1 97.62 19 GLU B O 1
ATOM 1592 N N . ALA B 1 20 ? 2.807 16.188 16.344 1 98.12 20 ALA B N 1
ATOM 1593 C CA . ALA B 1 20 ? 1.56 15.703 16.922 1 98.12 20 ALA B CA 1
ATOM 1594 C C . ALA B 1 20 ? 1.83 14.711 18.062 1 98.12 20 ALA B C 1
ATOM 1596 O O . ALA B 1 20 ? 2.752 13.898 17.969 1 98.12 20 ALA B O 1
ATOM 1597 N N . GLN B 1 21 ? 1.022 14.797 19.094 1 97.75 21 GLN B N 1
ATOM 1598 C CA . GLN B 1 21 ? 1.034 13.859 20.219 1 97.75 21 GLN B CA 1
ATOM 1599 C C . GLN B 1 21 ? -0.22 12.992 20.219 1 97.75 21 GLN B C 1
ATOM 1601 O O . GLN B 1 21 ? -1.178 13.273 19.484 1 97.75 21 GLN B O 1
ATOM 1606 N N . VAL B 1 22 ? -0.109 11.945 21.094 1 98.38 22 VAL B N 1
ATOM 1607 C CA . VAL B 1 22 ? -1.23 11.008 21.172 1 98.38 22 VAL B CA 1
ATOM 1608 C C . VAL B 1 22 ? -2.516 11.773 21.484 1 98.38 22 VAL B C 1
ATOM 1610 O O . VAL B 1 22 ? -3.58 11.453 20.938 1 98.38 22 VAL B O 1
ATOM 1613 N N . ARG B 1 23 ? -2.475 12.781 22.25 1 97.31 23 ARG B N 1
ATOM 1614 C CA . ARG B 1 23 ? -3.641 13.562 22.656 1 97.31 23 ARG B CA 1
ATOM 1615 C C . ARG B 1 23 ? -4.23 14.312 21.469 1 97.31 23 ARG B C 1
ATOM 1617 O O . ARG B 1 23 ? -5.355 14.812 21.531 1 97.31 23 ARG B O 1
ATOM 1624 N N . ASP B 1 24 ? -3.531 14.484 20.406 1 97.31 24 ASP B N 1
ATOM 1625 C CA . ASP B 1 24 ? -3.979 15.25 19.25 1 97.31 24 ASP B CA 1
ATOM 1626 C C . ASP B 1 24 ? -4.742 14.359 18.266 1 97.31 24 ASP B C 1
ATOM 1628 O O . ASP B 1 24 ? -5.246 14.844 17.25 1 97.31 24 ASP B O 1
ATOM 1632 N N . ALA B 1 25 ? -4.898 13.094 18.531 1 98.19 25 ALA B N 1
ATOM 1633 C CA . ALA B 1 25 ? -5.508 12.117 17.625 1 98.19 25 ALA B CA 1
ATOM 1634 C C . ALA B 1 25 ? -6.91 12.555 17.219 1 98.19 25 ALA B C 1
ATOM 1636 O O . ALA B 1 25 ? -7.297 12.414 16.062 1 98.19 25 ALA B O 1
ATOM 1637 N N . PRO B 1 26 ? -7.703 13.109 18.125 1 97.44 26 PRO B N 1
ATOM 1638 C CA . PRO B 1 26 ? -9.031 13.555 17.688 1 97.44 26 PRO B CA 1
ATOM 1639 C C . PRO B 1 26 ? -8.961 14.625 16.609 1 97.44 26 PRO B C 1
ATOM 1641 O O . PRO B 1 26 ? -9.758 14.602 15.656 1 97.44 26 PRO B O 1
ATOM 1644 N N . ALA B 1 27 ? -8.07 15.547 16.719 1 96.5 27 ALA B N 1
ATOM 1645 C CA . ALA B 1 27 ? -7.926 16.594 15.711 1 96.5 27 ALA B CA 1
ATOM 1646 C C . ALA B 1 27 ? -7.496 16 14.367 1 96.5 27 ALA B C 1
ATOM 1648 O O . ALA B 1 27 ? -7.992 16.406 13.312 1 96.5 27 ALA B O 1
ATOM 1649 N N . LEU B 1 28 ? -6.609 15.039 14.391 1 97.94 28 LEU B N 1
ATOM 1650 C CA . LEU B 1 28 ? -6.18 14.375 13.164 1 97.94 28 LEU B CA 1
ATOM 1651 C C . LEU B 1 28 ? -7.348 13.672 12.492 1 97.94 28 LEU B C 1
ATOM 1653 O O . LEU B 1 28 ? -7.477 13.711 11.266 1 97.94 28 LEU B O 1
ATOM 1657 N N . ALA B 1 29 ? -8.148 13.078 13.266 1 98.06 29 ALA B N 1
ATOM 1658 C CA . ALA B 1 29 ? -9.297 12.352 12.727 1 98.06 29 ALA B CA 1
ATOM 1659 C C . ALA B 1 29 ? -10.273 13.312 12.047 1 98.06 29 ALA B C 1
ATOM 1661 O O . ALA B 1 29 ? -10.836 12.992 11 1 98.06 29 ALA B O 1
ATOM 1662 N N . ILE B 1 30 ? -10.453 14.43 12.625 1 96.25 30 ILE B N 1
ATOM 1663 C CA . ILE B 1 30 ? -11.328 15.445 12.039 1 96.25 30 ILE B CA 1
ATOM 1664 C C . ILE B 1 30 ? -10.758 15.914 10.703 1 96.25 30 ILE B C 1
ATOM 1666 O O . ILE B 1 30 ? -11.492 16.047 9.719 1 96.25 30 ILE B O 1
ATOM 1670 N N . PHE B 1 31 ? -9.484 16.172 10.664 1 96.69 31 PHE B N 1
ATOM 1671 C CA . PHE B 1 31 ? -8.844 16.578 9.422 1 96.69 31 PHE B CA 1
ATOM 1672 C C . PHE B 1 31 ? -8.93 15.469 8.375 1 96.69 31 PHE B C 1
ATOM 1674 O O . PHE B 1 31 ? -9.102 15.742 7.188 1 96.69 31 PHE B O 1
ATOM 1681 N N . TRP B 1 32 ? -8.781 14.242 8.844 1 97.19 32 TRP B N 1
ATOM 1682 C CA . TRP B 1 32 ? -8.922 13.102 7.941 1 97.19 32 TRP B CA 1
ATOM 1683 C C . TRP B 1 32 ? -10.312 13.07 7.316 1 97.19 32 TRP B C 1
ATOM 1685 O O . TRP B 1 32 ? -10.461 12.852 6.109 1 97.19 32 TRP B O 1
ATOM 1695 N N . GLU B 1 33 ? -11.289 13.258 8.07 1 96.56 33 GLU B N 1
ATOM 1696 C CA . GLU B 1 33 ? -12.656 13.289 7.559 1 96.56 33 GLU B CA 1
ATOM 1697 C C . GLU B 1 33 ? -12.82 14.383 6.504 1 96.56 33 GLU B C 1
ATOM 1699 O O . GLU B 1 33 ? -13.438 14.156 5.465 1 96.56 33 GLU B O 1
ATOM 1704 N N . LYS B 1 34 ? -12.305 15.562 6.789 1 95.38 34 LYS B N 1
ATOM 1705 C CA . LYS B 1 34 ? -12.359 16.672 5.836 1 95.38 34 LYS B CA 1
ATOM 1706 C C . LYS B 1 34 ? -11.633 16.312 4.543 1 95.38 34 LYS B C 1
ATOM 1708 O O . LYS B 1 34 ? -12.109 16.625 3.451 1 95.38 34 LYS B O 1
ATOM 1713 N N . LEU B 1 35 ? -10.5 15.688 4.719 1 94.94 35 LEU B N 1
ATOM 1714 C CA . LEU B 1 35 ? -9.727 15.25 3.564 1 94.94 35 LEU B CA 1
ATOM 1715 C C . LEU B 1 35 ? -10.539 14.289 2.703 1 94.94 35 LEU B C 1
ATOM 1717 O O . LEU B 1 35 ? -10.562 14.422 1.477 1 94.94 35 LEU B O 1
ATOM 1721 N N . MET B 1 36 ? -11.18 13.336 3.367 1 94.31 36 MET B N 1
ATOM 1722 C CA . MET B 1 36 ? -11.969 12.328 2.658 1 94.31 36 MET B CA 1
ATOM 1723 C C . MET B 1 36 ? -13.164 12.969 1.962 1 94.31 36 MET B C 1
ATOM 1725 O O . MET B 1 36 ? -13.602 12.5 0.911 1 94.31 36 MET B O 1
ATOM 1729 N N . ARG B 1 37 ? -13.664 13.984 2.502 1 91.94 37 ARG B N 1
ATOM 1730 C CA . ARG B 1 37 ? -14.75 14.711 1.866 1 91.94 37 ARG B CA 1
ATOM 1731 C C . ARG B 1 37 ? -14.273 15.422 0.602 1 91.94 37 ARG B C 1
ATOM 1733 O O . ARG B 1 37 ? -14.992 15.461 -0.402 1 91.94 37 ARG B O 1
ATOM 1740 N N . GLU B 1 38 ? -13.125 15.906 0.619 1 89.81 38 GLU B N 1
ATOM 1741 C CA . GLU B 1 38 ? -12.594 16.672 -0.5 1 89.81 38 GLU B CA 1
ATOM 1742 C C . GLU B 1 38 ? -12.023 15.758 -1.577 1 89.81 38 GLU B C 1
ATOM 1744 O O . GLU B 1 38 ? -12.109 16.062 -2.77 1 89.81 38 GLU B O 1
ATOM 1749 N N . GLU B 1 39 ? -11.383 14.625 -1.164 1 87 39 GLU B N 1
ATOM 1750 C CA . GLU B 1 39 ? -10.57 13.859 -2.109 1 87 39 GLU B CA 1
ATOM 1751 C C . GLU B 1 39 ? -10.711 12.359 -1.868 1 87 39 GLU B C 1
ATOM 1753 O O . GLU B 1 39 ? -9.742 11.609 -2.014 1 87 39 GLU B O 1
ATOM 1758 N N . SER B 1 40 ? -11.812 11.906 -1.622 1 86.75 40 SER B N 1
ATOM 1759 C CA . SER B 1 40 ? -11.984 10.477 -1.403 1 86.75 40 SER B CA 1
ATOM 1760 C C . SER B 1 40 ? -11.664 9.68 -2.664 1 86.75 40 SER B C 1
ATOM 1762 O O . SER B 1 40 ? -12.125 10.016 -3.754 1 86.75 40 SER B O 1
ATOM 1764 N N . PRO B 1 41 ? -10.844 8.602 -2.541 1 87.25 41 PRO B N 1
ATOM 1765 C CA . PRO B 1 41 ? -10.664 7.73 -3.703 1 87.25 41 PRO B CA 1
ATOM 1766 C C . PRO B 1 41 ? -11.953 7.023 -4.121 1 87.25 41 PRO B C 1
ATOM 1768 O O . PRO B 1 41 ? -12.852 6.84 -3.297 1 87.25 41 PRO B O 1
ATOM 1771 N N . PRO B 1 42 ? -12.008 6.652 -5.422 1 88.12 42 PRO B N 1
ATOM 1772 C CA . PRO B 1 42 ? -13.164 5.852 -5.84 1 88.12 42 PRO B CA 1
ATOM 1773 C C . PRO B 1 42 ? -13.312 4.566 -5.027 1 88.12 42 PRO B C 1
ATOM 1775 O O . PRO B 1 42 ? -12.32 3.957 -4.633 1 88.12 42 PRO B O 1
ATOM 1778 N N . HIS B 1 43 ? -14.57 4.191 -4.75 1 90 43 HIS B N 1
ATOM 1779 C CA . HIS B 1 43 ? -14.953 2.955 -4.074 1 90 43 HIS B CA 1
ATOM 1780 C C . HIS B 1 43 ? -14.547 2.982 -2.604 1 90 43 HIS B C 1
ATOM 1782 O O . HIS B 1 43 ? -14.344 1.932 -1.993 1 90 43 HIS B O 1
ATOM 1788 N N . PHE B 1 44 ? -14.242 4.172 -2.152 1 92.06 44 PHE B N 1
ATOM 1789 C CA . PHE B 1 44 ? -13.922 4.371 -0.743 1 92.06 44 PHE B CA 1
ATOM 1790 C C . PHE B 1 44 ? -15 5.191 -0.053 1 92.06 44 PHE B C 1
ATOM 1792 O O . PHE B 1 44 ? -15.508 6.16 -0.62 1 92.06 44 PHE B O 1
ATOM 1799 N N . ARG B 1 45 ? -15.305 4.77 1.243 1 93.19 45 ARG B N 1
ATOM 1800 C CA . ARG B 1 45 ? -16.219 5.531 2.084 1 93.19 45 ARG B CA 1
ATOM 1801 C C . ARG B 1 45 ? -15.68 5.656 3.506 1 93.19 45 ARG B C 1
ATOM 1803 O O . ARG B 1 45 ? -15.008 4.758 4 1 93.19 45 ARG B O 1
ATOM 1810 N N . VAL B 1 46 ? -15.938 6.734 4.141 1 93.31 46 VAL B N 1
ATOM 1811 C CA . VAL B 1 46 ? -15.547 6.953 5.527 1 93.31 46 VAL B CA 1
ATOM 1812 C C . VAL B 1 46 ? -16.266 5.957 6.434 1 93.31 46 VAL B C 1
ATOM 1814 O O . VAL B 1 46 ? -15.656 5.348 7.312 1 93.31 46 VAL B O 1
ATOM 1817 N N . GLY B 1 47 ? -17.484 5.617 6.141 1 90.75 47 GLY B N 1
ATOM 1818 C CA . GLY B 1 47 ? -18.297 4.734 6.957 1 90.75 47 GLY B CA 1
ATOM 1819 C C . GLY B 1 47 ? -18.906 5.43 8.156 1 90.75 47 GLY B C 1
ATOM 1820 O O . GLY B 1 47 ? -18.469 6.516 8.539 1 90.75 47 GLY B O 1
ATOM 1821 N N . GLU B 1 48 ? -19.875 4.824 8.812 1 90.69 48 GLU B N 1
ATOM 1822 C CA . GLU B 1 48 ? -20.625 5.414 9.914 1 90.69 48 GLU B CA 1
ATOM 1823 C C . GLU B 1 48 ? -19.719 5.668 11.117 1 90.69 48 GLU B C 1
ATOM 1825 O O . GLU B 1 48 ? -19.828 6.707 11.773 1 90.69 48 GLU B O 1
ATOM 1830 N N . ASP B 1 49 ? -18.797 4.809 11.352 1 93.81 49 ASP B N 1
ATOM 1831 C CA . ASP B 1 49 ? -17.891 4.961 12.477 1 93.81 49 ASP B CA 1
ATOM 1832 C C . ASP B 1 49 ? -16.484 5.328 12.008 1 93.81 49 ASP B C 1
ATOM 1834 O O . ASP B 1 49 ? -15.5 5.07 12.703 1 93.81 49 ASP B O 1
ATOM 1838 N N . GLY B 1 50 ? -16.484 5.914 10.891 1 95.44 50 GLY B N 1
ATOM 1839 C CA . GLY B 1 50 ? -15.203 6.152 10.25 1 95.44 50 GLY B CA 1
ATOM 1840 C C . GLY B 1 50 ? -14.297 7.07 11.047 1 95.44 50 GLY B C 1
ATOM 1841 O O . GLY B 1 50 ? -13.109 6.781 11.219 1 95.44 50 GLY B O 1
ATOM 1842 N N . VAL B 1 51 ? -14.828 8.156 11.586 1 96.69 51 VAL B N 1
ATOM 1843 C CA . VAL B 1 51 ? -14.031 9.148 12.305 1 96.69 51 VAL B CA 1
ATOM 1844 C C . VAL B 1 51 ? -13.516 8.547 13.609 1 96.69 51 VAL B C 1
ATOM 1846 O O . VAL B 1 51 ? -12.344 8.719 13.961 1 96.69 51 VAL B O 1
ATOM 1849 N N . SER B 1 52 ? -14.359 7.844 14.297 1 97.44 52 SER B N 1
ATOM 1850 C CA . SER B 1 52 ? -13.953 7.211 15.547 1 97.44 52 SER B CA 1
ATOM 1851 C C . SER B 1 52 ? -12.891 6.145 15.305 1 97.44 52 SER B C 1
ATOM 1853 O O . SER B 1 52 ? -11.938 6.023 16.078 1 97.44 52 SER B O 1
ATOM 1855 N N . ARG B 1 53 ? -13.055 5.395 14.273 1 97.25 53 ARG B N 1
ATOM 1856 C CA . ARG B 1 53 ? -12.062 4.383 13.93 1 97.25 53 ARG B CA 1
ATOM 1857 C C . ARG B 1 53 ? -10.734 5.027 13.547 1 97.25 53 ARG B C 1
ATOM 1859 O O . ARG B 1 53 ? -9.672 4.547 13.938 1 97.25 53 ARG B O 1
ATOM 1866 N N . ALA B 1 54 ? -10.859 6.078 12.797 1 98.25 54 ALA B N 1
ATOM 1867 C CA . ALA B 1 54 ? -9.648 6.797 12.43 1 98.25 54 ALA B CA 1
ATOM 1868 C C . ALA B 1 54 ? -8.938 7.348 13.664 1 98.25 54 ALA B C 1
ATOM 1870 O O . ALA B 1 54 ? -7.715 7.234 13.789 1 98.25 54 ALA B O 1
ATOM 1871 N N . GLU B 1 55 ? -9.68 7.945 14.508 1 98.62 55 GLU B N 1
ATOM 1872 C CA . GLU B 1 55 ? -9.109 8.469 15.742 1 98.62 55 GLU B CA 1
ATOM 1873 C C . GLU B 1 55 ? -8.367 7.383 16.516 1 98.62 55 GLU B C 1
ATOM 1875 O O . GLU B 1 55 ? -7.242 7.594 16.969 1 98.62 55 GLU B O 1
ATOM 1880 N N . SER B 1 56 ? -9.039 6.25 16.656 1 98.56 56 SER B N 1
ATOM 1881 C CA . SER B 1 56 ? -8.438 5.125 17.375 1 98.56 56 SER B CA 1
ATOM 1882 C C . SER B 1 56 ? -7.152 4.672 16.688 1 98.56 56 SER B C 1
ATOM 1884 O O . SER B 1 56 ? -6.152 4.398 17.359 1 98.56 56 SER B O 1
ATOM 1886 N N . ALA B 1 57 ? -7.168 4.625 15.461 1 98.5 57 ALA B N 1
ATOM 1887 C CA . ALA B 1 57 ? -5.996 4.219 14.695 1 98.5 57 ALA B CA 1
ATOM 1888 C C . ALA B 1 57 ? -4.855 5.223 14.867 1 98.5 57 ALA B C 1
ATOM 1890 O O . ALA B 1 57 ? -3.705 4.836 15.078 1 98.5 57 ALA B O 1
ATOM 1891 N N . PHE B 1 58 ? -5.184 6.469 14.75 1 98.69 58 PHE B N 1
ATOM 1892 C CA . PHE B 1 58 ? -4.164 7.504 14.859 1 98.69 58 PHE B CA 1
ATOM 1893 C C . PHE B 1 58 ? -3.545 7.504 16.25 1 98.69 58 PHE B C 1
ATOM 1895 O O . PHE B 1 58 ? -2.35 7.766 16.406 1 98.69 58 PHE B O 1
ATOM 1902 N N . ARG B 1 59 ? -4.367 7.242 17.281 1 98.75 59 ARG B N 1
ATOM 1903 C CA . ARG B 1 59 ? -3.832 7.098 18.641 1 98.75 59 ARG B CA 1
ATOM 1904 C C . ARG B 1 59 ? -2.775 6 18.688 1 98.75 59 ARG B C 1
ATOM 1906 O O . ARG B 1 59 ? -1.696 6.199 19.25 1 98.75 59 ARG B O 1
ATOM 1913 N N . ARG B 1 60 ? -3.055 4.914 18.109 1 98.44 60 ARG B N 1
ATOM 1914 C CA . ARG B 1 60 ? -2.131 3.783 18.094 1 98.44 60 ARG B CA 1
ATOM 1915 C C . ARG B 1 60 ? -0.868 4.117 17.312 1 98.44 60 ARG B C 1
ATOM 1917 O O . ARG B 1 60 ? 0.238 3.758 17.719 1 98.44 60 ARG B O 1
ATOM 1924 N N . MET B 1 61 ? -1.042 4.762 16.234 1 98.5 61 MET B N 1
ATOM 1925 C CA . MET B 1 61 ? 0.085 5.125 15.375 1 98.5 61 MET B CA 1
ATOM 1926 C C . MET B 1 61 ? 1.017 6.102 16.094 1 98.5 61 MET B C 1
ATOM 1928 O O . MET B 1 61 ? 2.223 5.863 16.172 1 98.5 61 MET B O 1
ATOM 1932 N N . LEU B 1 62 ? 0.405 7.125 16.656 1 98.5 62 LEU B N 1
ATOM 1933 C CA . LEU B 1 62 ? 1.202 8.164 17.297 1 98.5 62 LEU B CA 1
ATOM 1934 C C . LEU B 1 62 ? 1.902 7.613 18.547 1 98.5 62 LEU B C 1
ATOM 1936 O O . LEU B 1 62 ? 2.883 8.195 19.016 1 98.5 62 LEU B O 1
ATOM 1940 N N . ALA B 1 63 ? 1.425 6.535 19.047 1 98.5 63 ALA B N 1
ATOM 1941 C CA . ALA B 1 63 ? 2.041 5.875 20.203 1 98.5 63 ALA B CA 1
ATOM 1942 C C . ALA B 1 63 ? 3.262 5.062 19.781 1 98.5 63 ALA B C 1
ATOM 1944 O O . ALA B 1 63 ? 3.951 4.484 20.625 1 98.5 63 ALA B O 1
ATOM 1945 N N . GLN B 1 64 ? 3.6 5.016 18.5 1 98.25 64 GLN B N 1
ATOM 1946 C CA . GLN B 1 64 ? 4.762 4.328 17.953 1 98.25 64 GLN B CA 1
ATOM 1947 C C . GLN B 1 64 ? 5.656 5.297 17.172 1 98.25 64 GLN B C 1
ATOM 1949 O O . GLN B 1 64 ? 5.812 5.168 15.961 1 98.25 64 GLN B O 1
ATOM 1954 N N . PRO B 1 65 ? 6.316 6.145 17.859 1 95.62 65 PRO B N 1
ATOM 1955 C CA . PRO B 1 65 ? 7.043 7.234 17.219 1 95.62 65 PRO B CA 1
ATOM 1956 C C . PRO B 1 65 ? 8.18 6.738 16.328 1 95.62 65 PRO B C 1
ATOM 1958 O O . PRO B 1 65 ? 8.695 7.496 15.5 1 95.62 65 PRO B O 1
ATOM 1961 N N . GLY B 1 66 ? 8.586 5.531 16.453 1 95.75 66 GLY B N 1
ATOM 1962 C CA . GLY B 1 66 ? 9.586 4.965 15.562 1 95.75 66 GLY B CA 1
ATOM 1963 C C . GLY B 1 66 ? 9.023 4.621 14.195 1 95.75 66 GLY B C 1
ATOM 1964 O O . GLY B 1 66 ? 9.781 4.496 13.227 1 95.75 66 GLY B O 1
ATOM 1965 N N . SER B 1 67 ? 7.75 4.508 14.102 1 98.31 67 SER B N 1
ATOM 1966 C CA . SER B 1 67 ? 7.133 4.043 12.867 1 98.31 67 SER B CA 1
ATOM 1967 C C . SER B 1 67 ? 6.211 5.105 12.273 1 98.31 67 SER B C 1
ATOM 1969 O O . SER B 1 67 ? 5.98 5.133 11.062 1 98.31 67 SER B O 1
ATOM 1971 N N . TYR B 1 68 ? 5.699 5.887 13.172 1 98.75 68 TYR B N 1
ATOM 1972 C CA . TYR B 1 68 ? 4.762 6.914 12.734 1 98.75 68 TYR B CA 1
ATOM 1973 C C . TYR B 1 68 ? 5.105 8.266 13.344 1 98.75 68 TYR B C 1
ATOM 1975 O O . TYR B 1 68 ? 5.527 8.344 14.5 1 98.75 68 TYR B O 1
ATOM 1983 N N . ARG B 1 69 ? 4.859 9.273 12.539 1 98.62 69 ARG B N 1
ATOM 1984 C CA . ARG B 1 69 ? 4.984 10.633 13.047 1 98.62 69 ARG B CA 1
ATOM 1985 C C . ARG B 1 69 ? 4.016 11.578 12.344 1 98.62 69 ARG B C 1
ATOM 1987 O O . ARG B 1 69 ? 3.785 11.445 11.141 1 98.62 69 ARG B O 1
ATOM 1994 N N . GLY B 1 70 ? 3.479 12.445 13.07 1 98.44 70 GLY B N 1
ATOM 1995 C CA . GLY B 1 70 ? 2.592 13.469 12.547 1 98.44 70 GLY B CA 1
ATOM 1996 C C . GLY B 1 70 ? 2.99 14.875 12.961 1 98.44 70 GLY B C 1
ATOM 1997 O O . GLY B 1 70 ? 3.719 15.047 13.945 1 98.44 70 GLY B O 1
ATOM 1998 N N . TYR B 1 71 ? 2.566 15.836 12.195 1 98.19 71 TYR B N 1
ATOM 1999 C CA . TYR B 1 71 ? 2.775 17.25 12.5 1 98.19 71 TYR B CA 1
ATOM 2000 C C . TYR B 1 71 ? 1.489 18.047 12.312 1 98.19 71 TYR B C 1
ATOM 2002 O O . TYR B 1 71 ? 0.681 17.734 11.438 1 98.19 71 TYR B O 1
ATOM 2010 N N . LEU B 1 72 ? 1.378 19.031 13.148 1 97.19 72 LEU B N 1
ATOM 2011 C CA . LEU B 1 72 ? 0.212 19.922 13.125 1 97.19 72 LEU B CA 1
ATOM 2012 C C . LEU B 1 72 ? 0.62 21.359 12.828 1 97.19 72 LEU B C 1
ATOM 2014 O O . LEU B 1 72 ? 1.7 21.797 13.227 1 97.19 72 LEU B O 1
ATOM 2018 N N . LEU B 1 73 ? -0.246 21.984 12.086 1 94.56 73 LEU B N 1
ATOM 2019 C CA . LEU B 1 73 ? -0.187 23.438 11.961 1 94.56 73 LEU B CA 1
ATOM 2020 C C . LEU B 1 73 ? -1.027 24.109 13.031 1 94.56 73 LEU B C 1
ATOM 2022 O O . LEU B 1 73 ? -2.256 24 13.031 1 94.56 73 LEU B O 1
ATOM 2026 N N . VAL B 1 74 ? -0.355 24.828 13.953 1 91.69 74 VAL B N 1
ATOM 2027 C CA . VAL B 1 74 ? -1.081 25.406 15.07 1 91.69 74 VAL B CA 1
ATOM 2028 C C . VAL B 1 74 ? -0.841 26.922 15.117 1 91.69 74 VAL B C 1
ATOM 2030 O O . VAL B 1 74 ? 0.233 27.391 14.734 1 91.69 74 VAL B O 1
ATOM 2033 N N . PRO B 1 75 ? -1.922 27.609 15.492 1 84.19 75 PRO B N 1
ATOM 2034 C CA . PRO B 1 75 ? -1.729 29.047 15.664 1 84.19 75 PRO B CA 1
ATOM 2035 C C . PRO B 1 75 ? -0.709 29.375 16.75 1 84.19 75 PRO B C 1
ATOM 2037 O O . PRO B 1 75 ? -0.618 28.672 17.75 1 84.19 75 PRO B O 1
ATOM 2040 N N . ASN B 1 76 ? 0.062 30.375 16.422 1 76 76 ASN B N 1
ATOM 2041 C CA . ASN B 1 76 ? 0.971 30.906 17.422 1 76 76 ASN B CA 1
ATOM 2042 C C . ASN B 1 76 ? 0.21 31.562 18.578 1 76 76 ASN B C 1
ATOM 2044 O O . ASN B 1 76 ? -0.563 32.5 18.344 1 76 76 ASN B O 1
ATOM 2048 N N . PRO B 1 77 ? 0.419 30.953 19.797 1 67.75 77 PRO B N 1
ATOM 2049 C CA . PRO B 1 77 ? -0.324 31.531 20.922 1 67.75 77 PRO B CA 1
ATOM 2050 C C . PRO B 1 77 ? -0.024 33.031 21.125 1 67.75 77 PRO B C 1
ATOM 2052 O O . PRO B 1 77 ? -0.831 33.75 21.734 1 67.75 77 PRO B O 1
ATOM 2055 N N . LEU B 1 78 ? 1.18 33.438 20.859 1 65.31 78 LEU B N 1
ATOM 2056 C CA . LEU B 1 78 ? 1.604 34.812 21.094 1 65.31 78 LEU B CA 1
ATOM 2057 C C . LEU B 1 78 ? 1.106 35.75 20 1 65.31 78 LEU B C 1
ATOM 2059 O O . LEU B 1 78 ? 1.266 36.969 20.094 1 65.31 78 LEU B O 1
ATOM 2063 N N . ALA B 1 79 ? 0.675 35.031 19.078 1 59.78 79 ALA B N 1
ATOM 2064 C CA . ALA B 1 79 ? 0.187 35.906 17.984 1 59.78 79 ALA B CA 1
ATOM 2065 C C . ALA B 1 79 ? -1.085 36.625 18.406 1 59.78 79 ALA B C 1
ATOM 2067 O O . ALA B 1 79 ? -1.951 36.062 19.062 1 59.78 79 ALA B O 1
ATOM 2068 N N . PRO B 1 80 ? -0.875 38 18.516 1 53.41 80 PRO B N 1
ATOM 2069 C CA . PRO B 1 80 ? -2.02 38.781 19 1 53.41 80 PRO B CA 1
ATOM 2070 C C . PRO B 1 80 ? -3.357 38.219 18.547 1 53.41 80 PRO B C 1
ATOM 2072 O O . PRO B 1 80 ? -4.238 37.969 19.375 1 53.41 80 PRO B O 1
ATOM 2075 N N . GLU B 1 81 ? -3.879 38.781 17.5 1 48.91 81 GLU B N 1
ATOM 2076 C CA . GLU B 1 81 ? -5.293 38.781 17.125 1 48.91 81 GLU B CA 1
ATOM 2077 C C . GLU B 1 81 ? -5.758 37.375 16.734 1 48.91 81 GLU B C 1
ATOM 2079 O O . GLU B 1 81 ? -6.957 37.156 16.562 1 48.91 81 GLU B O 1
ATOM 2084 N N . ARG B 1 82 ? -5.004 36.594 15.836 1 51.66 82 ARG B N 1
ATOM 2085 C CA . ARG B 1 82 ? -5.789 35.781 14.906 1 51.66 82 ARG B CA 1
ATOM 2086 C C . ARG B 1 82 ? -6.254 34.5 15.562 1 51.66 82 ARG B C 1
ATOM 2088 O O . ARG B 1 82 ? -5.59 33.969 16.453 1 51.66 82 ARG B O 1
ATOM 2095 N N . ARG B 1 83 ? -7.5 34.125 15.422 1 52.44 83 ARG B N 1
ATOM 2096 C CA . ARG B 1 83 ? -8.703 33.375 15.742 1 52.44 83 ARG B CA 1
ATOM 2097 C C . ARG B 1 83 ? -8.469 31.875 15.523 1 52.44 83 ARG B C 1
ATOM 2099 O O . ARG B 1 83 ? -9.414 31.078 15.562 1 52.44 83 ARG B O 1
ATOM 2106 N N . LEU B 1 84 ? -7.363 31.312 14.844 1 56.34 84 LEU B N 1
ATOM 2107 C CA . LEU B 1 84 ? -7.738 29.906 14.719 1 56.34 84 LEU B CA 1
ATOM 2108 C C . LEU B 1 84 ? -7.547 29.172 16.047 1 56.34 84 LEU B C 1
ATOM 2110 O O . LEU B 1 84 ? -6.426 29.078 16.547 1 56.34 84 LEU B O 1
ATOM 2114 N N . PRO B 1 85 ? -8.539 29.047 16.844 1 61.56 85 PRO B N 1
ATOM 2115 C CA . PRO B 1 85 ? -8.406 28.359 18.125 1 61.56 85 PRO B CA 1
ATOM 2116 C C . PRO B 1 85 ? -7.996 26.891 17.984 1 61.56 85 PRO B C 1
ATOM 2118 O O . PRO B 1 85 ? -7.566 26.266 18.953 1 61.56 85 PRO B O 1
ATOM 2121 N N . ALA B 1 86 ? -7.875 26.422 16.734 1 81.12 86 ALA B N 1
ATOM 2122 C CA . ALA B 1 86 ? -7.68 25 16.5 1 81.12 86 ALA B CA 1
ATOM 2123 C C . ALA B 1 86 ? -6.641 24.766 15.406 1 81.12 86 ALA B C 1
ATOM 2125 O O . ALA B 1 86 ? -6.324 25.672 14.633 1 81.12 86 ALA B O 1
ATOM 2126 N N . PRO B 1 87 ? -5.957 23.688 15.492 1 92.19 87 PRO B N 1
ATOM 2127 C CA . PRO B 1 87 ? -5.027 23.375 14.398 1 92.19 87 PRO B CA 1
ATOM 2128 C C . PRO B 1 87 ? -5.648 23.578 13.023 1 92.19 87 PRO B C 1
ATOM 2130 O O . PRO B 1 87 ? -6.863 23.438 12.852 1 92.19 87 PRO B O 1
ATOM 2133 N N . ALA B 1 88 ? -4.805 24.016 12.109 1 93.56 88 ALA B N 1
ATOM 2134 C CA . ALA B 1 88 ? -5.293 24.391 10.781 1 93.56 88 ALA B CA 1
ATOM 2135 C C . ALA B 1 88 ? -4.867 23.359 9.734 1 93.56 88 ALA B C 1
ATOM 2137 O O . ALA B 1 88 ? -5.062 23.578 8.539 1 93.56 88 ALA B O 1
ATOM 2138 N N . GLY B 1 89 ? -4.262 22.281 10.094 1 96 89 GLY B N 1
ATOM 2139 C CA . GLY B 1 89 ? -3.84 21.234 9.18 1 96 89 GLY B CA 1
ATOM 2140 C C . GLY B 1 89 ? -2.918 20.219 9.82 1 96 89 GLY B C 1
ATOM 2141 O O . GLY B 1 89 ? -2.525 20.375 10.977 1 96 89 GLY B O 1
ATOM 2142 N N . PHE B 1 90 ? -2.656 19.188 9.031 1 97.62 90 PHE B N 1
ATOM 2143 C CA . PHE B 1 90 ? -1.764 18.156 9.539 1 97.62 90 PHE B CA 1
ATOM 2144 C C . PHE B 1 90 ? -1.131 17.375 8.398 1 97.62 90 PHE B C 1
ATOM 2146 O O . PHE B 1 90 ? -1.57 17.484 7.25 1 97.62 90 PHE B O 1
ATOM 2153 N N . ILE B 1 91 ? -0.108 16.688 8.719 1 98.31 91 ILE B N 1
ATOM 2154 C CA . ILE B 1 91 ? 0.504 15.664 7.883 1 98.31 91 ILE B CA 1
ATOM 2155 C C . ILE B 1 91 ? 0.898 14.461 8.734 1 98.31 91 ILE B C 1
ATOM 2157 O O . ILE B 1 91 ? 1.283 14.617 9.898 1 98.31 91 ILE B O 1
ATOM 2161 N N . LEU B 1 92 ? 0.664 13.297 8.25 1 98.75 92 LEU B N 1
ATOM 2162 C CA . LEU B 1 92 ? 1.005 12.047 8.922 1 98.75 92 LEU B CA 1
ATOM 2163 C C . LEU B 1 92 ? 1.812 11.141 8 1 98.75 92 LEU B C 1
ATOM 2165 O O . LEU B 1 92 ? 1.487 11 6.82 1 98.75 92 LEU B O 1
ATOM 2169 N N . GLY B 1 93 ? 2.861 10.586 8.539 1 98.81 93 GLY B N 1
ATOM 2170 C CA . GLY B 1 93 ? 3.691 9.672 7.766 1 98.81 93 GLY B CA 1
ATOM 2171 C C . GLY B 1 93 ? 4.098 8.438 8.539 1 98.81 93 GLY B C 1
ATOM 2172 O O . GLY B 1 93 ? 3.889 8.352 9.75 1 98.81 93 GLY B O 1
ATOM 2173 N N . SER B 1 94 ? 4.594 7.477 7.859 1 98.75 94 SER B N 1
ATOM 2174 C CA . SER B 1 94 ? 5.105 6.242 8.453 1 98.75 94 SER B CA 1
ATOM 2175 C C . SER B 1 94 ? 6.449 5.855 7.848 1 98.75 94 SER B C 1
ATOM 2177 O O . SER B 1 94 ? 6.777 6.266 6.73 1 98.75 94 SER B O 1
ATOM 2179 N N . VAL B 1 95 ? 7.258 5.156 8.625 1 98.56 95 VAL B N 1
ATOM 2180 C CA . VAL B 1 95 ? 8.5 4.547 8.172 1 98.56 95 VAL B CA 1
ATOM 2181 C C . VAL B 1 95 ? 8.438 3.035 8.375 1 98.56 95 VAL B C 1
ATOM 2183 O O . VAL B 1 95 ? 8.031 2.561 9.438 1 98.56 95 VAL B O 1
ATOM 2186 N N . TYR B 1 96 ? 8.836 2.309 7.348 1 97.38 96 TYR B N 1
ATOM 2187 C CA . TYR B 1 96 ? 8.828 0.854 7.457 1 97.38 96 TYR B CA 1
ATOM 2188 C C . TYR B 1 96 ? 9.914 0.235 6.586 1 97.38 96 TYR B C 1
ATOM 2190 O O . TYR B 1 96 ? 10.508 0.914 5.742 1 97.38 96 TYR B O 1
ATOM 2198 N N . GLU B 1 97 ? 10.211 -1.01 6.879 1 96.69 97 GLU B N 1
ATOM 2199 C CA . GLU B 1 97 ? 11.164 -1.79 6.098 1 96.69 97 GLU B CA 1
ATOM 2200 C C . GLU B 1 97 ? 10.453 -2.803 5.207 1 96.69 97 GLU B C 1
ATOM 2202 O O . GLU B 1 97 ? 9.68 -3.633 5.695 1 96.69 97 GLU B O 1
ATOM 2207 N N . ARG B 1 98 ? 10.656 -2.713 3.934 1 94.94 98 ARG B N 1
ATOM 2208 C CA . ARG B 1 98 ? 10.133 -3.719 3.016 1 94.94 98 ARG B CA 1
ATOM 2209 C C . ARG B 1 98 ? 10.773 -5.078 3.273 1 94.94 98 ARG B C 1
ATOM 2211 O O . ARG B 1 98 ? 11.969 -5.164 3.562 1 94.94 98 ARG B O 1
ATOM 2218 N N . LEU B 1 99 ? 10 -6.109 3.111 1 93.25 99 LEU B N 1
ATOM 2219 C CA . LEU B 1 99 ? 10.469 -7.461 3.379 1 93.25 99 LEU B CA 1
ATOM 2220 C C . LEU B 1 99 ? 11.438 -7.926 2.295 1 93.25 99 LEU B C 1
ATOM 2222 O O . LEU B 1 99 ? 12.312 -8.75 2.553 1 93.25 99 LEU B O 1
ATOM 2226 N N . TYR B 1 100 ? 11.281 -7.461 1.134 1 91.19 100 TYR B N 1
ATOM 2227 C CA . TYR B 1 100 ? 12.125 -7.754 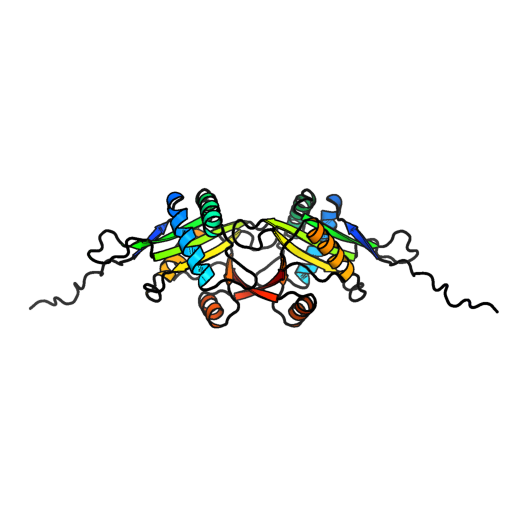-0.02 1 91.19 100 TYR B CA 1
ATOM 2228 C C . TYR B 1 100 ? 12.055 -6.629 -1.045 1 91.19 100 TYR B C 1
ATOM 2230 O O . TYR B 1 100 ? 11.109 -5.84 -1.048 1 91.19 100 TYR B O 1
ATOM 2238 N N . GLY B 1 101 ? 13.125 -6.586 -1.826 1 92.69 101 GLY B N 1
ATOM 2239 C CA . GLY B 1 101 ? 13.281 -5.5 -2.779 1 92.69 101 GLY B CA 1
ATOM 2240 C C . GLY B 1 101 ? 14.023 -4.309 -2.211 1 92.69 101 GLY B C 1
ATOM 2241 O O . GLY B 1 101 ? 14.117 -4.148 -0.992 1 92.69 101 GLY B O 1
ATOM 2242 N N . MET B 1 102 ? 14.531 -3.541 -3.119 1 93.62 102 MET B N 1
ATOM 2243 C CA . MET B 1 102 ? 15.273 -2.332 -2.775 1 93.62 102 MET B CA 1
ATOM 2244 C C . MET B 1 102 ? 14.766 -1.136 -3.576 1 93.62 102 MET B C 1
ATOM 2246 O O . MET B 1 102 ? 14.391 -1.277 -4.742 1 93.62 102 MET B O 1
ATOM 2250 N N . PRO B 1 103 ? 14.836 0.108 -2.982 1 94.62 103 PRO B N 1
ATOM 2251 C CA . PRO B 1 103 ? 15.266 0.404 -1.612 1 94.62 103 PRO B CA 1
ATOM 2252 C C . PRO B 1 103 ? 14.32 -0.17 -0.562 1 94.62 103 PRO B C 1
ATOM 2254 O O . PRO B 1 103 ? 13.109 -0.222 -0.781 1 94.62 103 PRO B O 1
ATOM 2257 N N . SER B 1 104 ? 14.875 -0.502 0.607 1 94.88 104 SER B N 1
ATOM 2258 C CA . SER B 1 104 ? 14.102 -1.27 1.575 1 94.88 104 SER B CA 1
ATOM 2259 C C . SER B 1 104 ? 13.461 -0.359 2.619 1 94.88 104 SER B C 1
ATOM 2261 O O . SER B 1 104 ? 12.32 -0.582 3.031 1 94.88 104 SER B O 1
ATOM 2263 N N . ARG B 1 105 ? 14.18 0.657 3.119 1 97.31 105 ARG B N 1
ATOM 2264 C CA . ARG B 1 105 ? 13.617 1.547 4.129 1 97.31 105 ARG B CA 1
ATOM 2265 C C . ARG B 1 105 ? 12.797 2.66 3.484 1 97.31 105 ARG B C 1
ATOM 2267 O O . ARG B 1 105 ? 13.352 3.578 2.879 1 97.31 105 ARG B O 1
ATOM 2274 N N . ALA B 1 106 ? 11.492 2.629 3.646 1 98 106 ALA B N 1
ATOM 2275 C CA . ALA B 1 106 ? 10.57 3.52 2.943 1 98 106 ALA B CA 1
ATOM 2276 C C . ALA B 1 106 ? 9.859 4.453 3.918 1 98 106 ALA B C 1
ATOM 2278 O O . ALA B 1 106 ? 9.617 4.09 5.07 1 98 106 ALA B O 1
ATOM 2279 N N . GLY B 1 107 ? 9.648 5.637 3.496 1 98.31 107 GLY B N 1
ATOM 2280 C CA . GLY B 1 107 ? 8.773 6.59 4.148 1 98.31 107 GLY B CA 1
ATOM 2281 C C . GLY B 1 107 ? 7.5 6.859 3.365 1 98.31 107 GLY B C 1
ATOM 2282 O O . GLY B 1 107 ? 7.551 7.156 2.17 1 98.31 107 GLY B O 1
ATOM 2283 N N . ASN B 1 108 ? 6.414 6.734 4.027 1 98.5 108 ASN B N 1
ATOM 2284 C CA . ASN B 1 108 ? 5.117 6.93 3.389 1 98.5 108 ASN B CA 1
ATOM 2285 C C . ASN B 1 108 ? 4.418 8.188 3.904 1 98.5 108 ASN B C 1
ATOM 2287 O O . ASN B 1 108 ? 4.289 8.375 5.113 1 98.5 108 ASN B O 1
ATOM 2291 N N . ILE B 1 109 ? 4.027 9.016 2.967 1 97.94 109 ILE B N 1
ATOM 2292 C CA . ILE B 1 109 ? 3.127 10.117 3.307 1 97.94 109 ILE B CA 1
ATOM 2293 C C . ILE B 1 109 ? 1.681 9.625 3.279 1 97.94 109 ILE B C 1
ATOM 2295 O O . ILE B 1 109 ? 1.114 9.398 2.207 1 97.94 109 ILE B O 1
ATOM 2299 N N . MET B 1 110 ? 1.064 9.547 4.422 1 97.88 110 MET B N 1
ATOM 2300 C CA . MET B 1 110 ? -0.239 8.898 4.539 1 97.88 110 MET B CA 1
ATOM 2301 C C . MET B 1 110 ? -1.367 9.898 4.312 1 97.88 110 MET B C 1
ATOM 2303 O O . MET B 1 110 ? -2.285 9.641 3.533 1 97.88 110 MET B O 1
ATOM 2307 N N . HIS B 1 111 ? -1.345 10.945 5.082 1 97 111 HIS B N 1
ATOM 2308 C CA . HIS B 1 111 ? -2.375 11.969 5.004 1 97 111 HIS B CA 1
ATOM 2309 C C . HIS B 1 111 ? -1.766 13.367 5.082 1 97 111 HIS B C 1
ATOM 2311 O O . HIS B 1 111 ? -0.816 13.594 5.836 1 97 111 HIS B O 1
ATOM 2317 N N . TRP B 1 112 ? -2.311 14.195 4.324 1 96.38 112 TRP B N 1
ATOM 2318 C CA . TRP B 1 112 ? -1.895 15.594 4.273 1 96.38 112 TRP B CA 1
ATOM 2319 C C . TRP B 1 112 ? -3.084 16.5 3.99 1 96.38 112 TRP B C 1
ATOM 2321 O O . TRP B 1 112 ? -3.725 16.391 2.943 1 96.38 112 TRP B O 1
ATOM 2331 N N . TYR B 1 113 ? -3.361 17.391 4.98 1 96 113 TYR B N 1
ATOM 2332 C CA . TYR B 1 113 ? -4.512 18.266 4.848 1 96 113 TYR B CA 1
ATOM 2333 C C . TYR B 1 113 ? -4.219 19.641 5.465 1 96 113 TYR B C 1
ATOM 2335 O O . TYR B 1 113 ? -3.609 19.719 6.535 1 96 113 TYR B O 1
ATOM 2343 N N . VAL B 1 114 ? -4.613 20.641 4.77 1 94.88 114 VAL B N 1
ATOM 2344 C CA . VAL B 1 114 ? -4.566 22.016 5.262 1 94.88 114 VAL B CA 1
ATOM 2345 C C . VAL B 1 114 ? -5.91 22.703 5.02 1 94.88 114 VAL B C 1
ATOM 2347 O O . VAL B 1 114 ? -6.496 22.562 3.941 1 94.88 114 VAL B O 1
ATOM 2350 N N . GLU B 1 115 ? -6.371 23.406 6.031 1 93.38 115 GLU B N 1
ATOM 2351 C CA . GLU B 1 115 ? -7.613 24.156 5.875 1 93.38 115 GLU B CA 1
ATOM 2352 C C . GLU B 1 115 ? -7.551 25.094 4.672 1 93.38 115 GLU B C 1
ATOM 2354 O O . GLU B 1 115 ? -6.531 25.75 4.445 1 93.38 115 GLU B O 1
ATOM 2359 N N . PRO B 1 116 ? -8.641 25.141 3.957 1 91.25 116 PRO B N 1
ATOM 2360 C CA . PRO B 1 116 ? -8.656 25.969 2.744 1 91.25 116 PRO B CA 1
ATOM 2361 C C . PRO B 1 116 ? -8.273 27.422 3.012 1 91.25 116 PRO B C 1
ATOM 2363 O O . PRO B 1 116 ? -7.609 28.047 2.184 1 91.25 116 PRO B O 1
ATOM 2366 N N . GLU B 1 117 ? -8.602 27.938 4.133 1 85.75 117 GLU B N 1
ATOM 2367 C CA . GLU B 1 117 ? -8.422 29.344 4.469 1 85.75 117 GLU B CA 1
ATOM 2368 C C . GLU B 1 117 ? -6.945 29.688 4.609 1 85.75 117 GLU B C 1
ATOM 2370 O O . GLU B 1 117 ? -6.562 30.859 4.496 1 85.75 117 GLU B O 1
ATOM 2375 N N . VAL B 1 118 ? -6.145 28.703 4.84 1 86.25 118 VAL B N 1
ATOM 2376 C CA . VAL B 1 118 ? -4.738 29.016 5.07 1 86.25 118 VAL B CA 1
ATOM 2377 C C . VAL B 1 118 ? -3.875 28.328 4.012 1 86.25 118 VAL B C 1
ATOM 2379 O O . VAL B 1 118 ? -2.658 28.219 4.172 1 86.25 118 VAL B O 1
ATOM 2382 N N . ARG B 1 119 ? -4.508 27.875 3.002 1 84.12 119 ARG B N 1
ATOM 2383 C CA . ARG B 1 119 ? -3.766 27.281 1.898 1 84.12 119 ARG B CA 1
ATOM 2384 C C . ARG B 1 119 ? -3.066 28.344 1.064 1 84.12 119 ARG B C 1
ATOM 2386 O O . ARG B 1 119 ? -3.381 29.531 1.179 1 84.12 119 ARG B O 1
ATOM 2393 N N . ARG B 1 120 ? -2.09 27.984 0.328 1 73.19 120 ARG B N 1
ATOM 2394 C CA . ARG B 1 120 ? -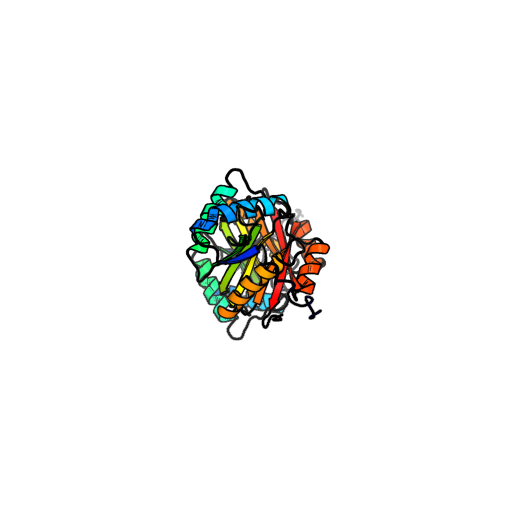1.376 28.828 -0.631 1 73.19 120 ARG B CA 1
ATOM 2395 C C . ARG B 1 120 ? -0.503 29.844 0.081 1 73.19 120 ARG B C 1
ATOM 2397 O O . ARG B 1 120 ? -0.053 30.812 -0.531 1 73.19 120 ARG B O 1
ATOM 2404 N N . LYS B 1 121 ? -0.263 29.656 1.28 1 73.12 121 LYS B N 1
ATOM 2405 C CA . LYS B 1 121 ? 0.588 30.578 2.035 1 73.12 121 LYS B CA 1
ATOM 2406 C C . LYS B 1 121 ? 1.849 29.875 2.529 1 73.12 121 LYS B C 1
ATOM 2408 O O . LYS B 1 121 ? 2.467 30.312 3.506 1 73.12 121 LYS B O 1
ATOM 2413 N N . GLY B 1 122 ? 2.062 28.766 1.991 1 83.06 122 GLY B N 1
ATOM 2414 C CA . GLY B 1 122 ? 3.289 28.062 2.334 1 83.06 122 GLY B CA 1
ATOM 2415 C C . GLY B 1 122 ? 3.143 27.156 3.547 1 83.06 122 GLY B C 1
ATOM 2416 O O . GLY B 1 122 ? 4.078 26.438 3.91 1 83.06 122 GLY B O 1
ATOM 2417 N N . GLN B 1 123 ? 1.975 27.172 4.098 1 85.81 123 GLN B N 1
ATOM 2418 C CA . GLN B 1 123 ? 1.77 26.422 5.332 1 85.81 123 GLN B CA 1
ATOM 2419 C C . GLN B 1 123 ? 1.823 24.906 5.078 1 85.81 123 GLN B C 1
ATOM 2421 O O . GLN B 1 123 ? 2.393 24.172 5.875 1 85.81 123 GLN B O 1
ATOM 2426 N N . GLY B 1 124 ? 1.299 24.5 4.012 1 92.56 124 GLY B N 1
ATOM 2427 C CA . GLY B 1 124 ? 1.391 23.094 3.641 1 92.56 124 GLY B CA 1
ATOM 2428 C C . GLY B 1 124 ? 2.816 22.625 3.418 1 92.56 124 GLY B C 1
ATOM 2429 O O . GLY B 1 124 ? 3.182 21.516 3.814 1 92.56 124 GLY B O 1
ATOM 2430 N N . GLU B 1 125 ? 3.543 23.5 2.854 1 93.19 125 GLU B N 1
ATOM 2431 C CA . GLU B 1 125 ? 4.945 23.203 2.584 1 93.19 125 GLU B CA 1
ATOM 2432 C C . GLU B 1 125 ? 5.727 23.016 3.881 1 93.19 125 GLU B C 1
ATOM 2434 O O . GLU B 1 125 ? 6.609 22.156 3.963 1 93.19 125 GLU B O 1
ATOM 2439 N N . ARG B 1 126 ? 5.41 23.766 4.828 1 93.44 126 ARG B N 1
ATOM 2440 C CA . ARG B 1 126 ? 6.086 23.656 6.113 1 93.44 126 ARG B CA 1
ATOM 2441 C C . ARG B 1 126 ? 5.816 22.297 6.754 1 93.44 126 ARG B C 1
ATOM 2443 O O . ARG B 1 126 ? 6.715 21.688 7.348 1 93.44 126 ARG B O 1
ATOM 2450 N N . LEU B 1 127 ? 4.59 21.812 6.652 1 96 127 LEU B N 1
ATOM 2451 C CA . LEU B 1 127 ? 4.246 20.469 7.129 1 96 127 LEU B CA 1
ATOM 2452 C C . LEU B 1 127 ? 5.039 19.406 6.379 1 96 127 LEU B C 1
ATOM 2454 O O . LEU B 1 127 ? 5.621 18.516 6.992 1 96 127 LEU B O 1
ATOM 2458 N N . TYR B 1 128 ? 5.098 19.625 5.109 1 96 128 TYR B N 1
ATOM 2459 C CA . TYR B 1 128 ? 5.809 18.703 4.227 1 96 128 TYR B CA 1
ATOM 2460 C C . TYR B 1 128 ? 7.285 18.625 4.594 1 96 128 TYR B C 1
ATOM 2462 O O . TYR B 1 128 ? 7.84 17.547 4.75 1 96 128 TYR B O 1
ATOM 2470 N N . GLN B 1 129 ? 7.871 19.703 4.801 1 95.56 129 GLN B N 1
ATOM 2471 C CA . GLN B 1 129 ? 9.297 19.766 5.121 1 95.56 129 GLN B CA 1
ATOM 2472 C C . GLN B 1 129 ? 9.57 19.141 6.484 1 95.56 129 GLN B C 1
ATOM 2474 O O . GLN B 1 129 ? 10.609 18.5 6.684 1 95.56 129 GLN B O 1
ATOM 2479 N N . ALA B 1 130 ? 8.688 19.375 7.395 1 96.94 130 ALA B N 1
ATOM 2480 C CA . ALA B 1 130 ? 8.852 18.766 8.711 1 96.94 130 ALA B CA 1
ATOM 2481 C C . ALA B 1 130 ? 8.859 17.234 8.617 1 96.94 130 ALA B C 1
ATOM 2483 O O . ALA B 1 130 ? 9.695 16.578 9.234 1 96.94 130 ALA B O 1
ATOM 2484 N N . LEU B 1 131 ? 7.961 16.703 7.852 1 97.69 131 LEU B N 1
ATOM 2485 C CA . LEU B 1 131 ? 7.891 15.258 7.688 1 97.69 131 LEU B CA 1
ATOM 2486 C C . LEU B 1 131 ? 9.133 14.734 6.973 1 97.69 131 LEU B C 1
ATOM 2488 O O . LEU B 1 131 ? 9.672 13.695 7.344 1 97.69 131 LEU B O 1
ATOM 2492 N N . LEU B 1 132 ? 9.609 15.438 5.973 1 97.06 132 LEU B N 1
ATOM 2493 C CA . LEU B 1 132 ? 10.797 15.023 5.23 1 97.06 132 LEU B CA 1
ATOM 2494 C C . LEU B 1 132 ? 12.023 15.016 6.137 1 97.06 132 LEU B C 1
ATOM 2496 O O . LEU B 1 132 ? 12.898 14.164 5.996 1 97.06 132 LEU B O 1
ATOM 2500 N N . ARG B 1 133 ? 12.102 16 6.969 1 96.69 133 ARG B N 1
ATOM 2501 C CA . ARG B 1 133 ? 13.203 16.031 7.922 1 96.69 133 ARG B CA 1
ATOM 2502 C C . ARG B 1 133 ? 13.227 14.758 8.773 1 96.69 133 ARG B C 1
ATOM 2504 O O . ARG B 1 133 ? 14.281 14.172 8.992 1 96.69 133 ARG B O 1
ATOM 2511 N N . TRP B 1 134 ? 12.062 14.375 9.227 1 97.69 134 TRP B N 1
ATOM 2512 C CA . TRP B 1 134 ? 11.977 13.141 9.992 1 97.69 134 TRP B CA 1
ATOM 2513 C C . TRP B 1 134 ? 12.406 11.945 9.148 1 97.69 134 TRP B C 1
ATOM 2515 O O . TRP B 1 134 ? 13.109 11.055 9.625 1 97.69 134 TRP B O 1
ATOM 2525 N N . PHE B 1 135 ? 11.953 11.867 7.934 1 97.94 135 PHE B N 1
ATOM 2526 C CA . PHE B 1 135 ? 12.352 10.781 7.047 1 97.94 135 PHE B CA 1
ATOM 2527 C C . PHE B 1 135 ? 13.867 10.719 6.91 1 97.94 135 PHE B C 1
ATOM 2529 O O . PHE B 1 135 ? 14.445 9.633 6.895 1 97.94 135 PHE B O 1
ATOM 2536 N N . ARG B 1 136 ? 14.461 11.828 6.832 1 96.62 136 ARG B N 1
ATOM 2537 C CA . ARG B 1 136 ? 15.922 11.875 6.734 1 96.62 136 ARG B CA 1
ATOM 2538 C C . ARG B 1 136 ? 16.562 11.352 8.008 1 96.62 136 ARG B C 1
ATOM 2540 O O . ARG B 1 136 ? 17.5 10.539 7.949 1 96.62 136 ARG B O 1
ATOM 2547 N N . GLU B 1 137 ? 16.109 11.836 9.062 1 96.31 137 GLU B N 1
ATOM 2548 C CA . GLU B 1 137 ? 16.625 11.391 10.352 1 96.31 137 GLU B CA 1
ATOM 2549 C C . GLU B 1 137 ? 16.484 9.883 10.523 1 96.31 137 GLU B C 1
ATOM 2551 O O . GLU B 1 137 ? 17.312 9.234 11.164 1 96.31 137 GLU B O 1
ATOM 2556 N N . ALA B 1 138 ? 15.445 9.367 9.938 1 97.12 138 ALA B N 1
ATOM 2557 C CA . ALA B 1 138 ? 15.141 7.941 10.055 1 97.12 138 ALA B CA 1
ATOM 2558 C C . ALA B 1 138 ? 15.859 7.145 8.969 1 97.12 138 ALA B C 1
ATOM 2560 O O . ALA B 1 138 ? 15.594 5.953 8.789 1 97.12 138 ALA B O 1
ATOM 2561 N N . ASN B 1 139 ? 16.594 7.77 8.109 1 96.69 139 ASN B N 1
ATOM 2562 C CA . ASN B 1 139 ? 17.406 7.152 7.062 1 96.69 139 ASN B CA 1
ATOM 2563 C C . ASN B 1 139 ? 16.531 6.492 6 1 96.69 139 ASN B C 1
ATOM 2565 O O . ASN B 1 139 ? 16.859 5.41 5.508 1 96.69 139 ASN B O 1
ATOM 2569 N N . VAL B 1 140 ? 15.445 7.09 5.754 1 97.69 140 VAL B N 1
ATOM 2570 C CA . VAL B 1 140 ? 14.562 6.637 4.684 1 97.69 140 VAL B CA 1
ATOM 2571 C C . VAL B 1 140 ? 15.281 6.738 3.342 1 97.69 140 VAL B C 1
ATOM 2573 O O . VAL B 1 140 ? 15.977 7.719 3.076 1 97.69 140 VAL B O 1
ATOM 2576 N N . GLU B 1 141 ? 15.07 5.672 2.531 1 97.38 141 GLU B N 1
ATOM 2577 C CA . GLU B 1 141 ? 15.758 5.602 1.247 1 97.38 141 GLU B CA 1
ATOM 2578 C C . GLU B 1 141 ? 14.828 5.969 0.097 1 97.38 141 GLU B C 1
ATOM 2580 O O . GLU B 1 141 ? 15.281 6.266 -1.009 1 97.38 141 GLU B O 1
ATOM 2585 N N . THR B 1 142 ? 13.57 5.922 0.282 1 97.19 142 THR B N 1
ATOM 2586 C CA . THR B 1 142 ? 12.562 6.262 -0.722 1 97.19 142 THR B CA 1
ATOM 2587 C C . THR B 1 142 ? 11.281 6.754 -0.06 1 97.19 142 THR B C 1
ATOM 2589 O O . THR B 1 142 ? 10.82 6.176 0.926 1 97.19 142 THR B O 1
ATOM 2592 N N . VAL B 1 143 ? 10.727 7.844 -0.568 1 98 143 VAL B N 1
ATOM 2593 C CA . VAL B 1 143 ? 9.461 8.383 -0.082 1 98 143 VAL B CA 1
ATOM 2594 C C . VAL B 1 143 ? 8.336 8.016 -1.05 1 98 143 VAL B C 1
ATOM 2596 O O . VAL B 1 143 ? 8.5 8.109 -2.268 1 98 143 VAL B O 1
ATOM 2599 N N . GLU B 1 144 ? 7.23 7.566 -0.467 1 97.44 144 GLU B N 1
ATOM 2600 C CA . GLU B 1 144 ? 6.094 7.141 -1.277 1 97.44 144 GLU B CA 1
ATOM 2601 C C . GLU B 1 144 ? 4.82 7.879 -0.876 1 97.44 144 GLU B C 1
ATOM 2603 O O . GLU B 1 144 ? 4.648 8.234 0.291 1 97.44 144 GLU B O 1
ATOM 2608 N N . VAL B 1 145 ? 3.969 8.055 -1.856 1 96.25 145 VAL B N 1
ATOM 2609 C CA . VAL B 1 145 ? 2.646 8.617 -1.599 1 96.25 145 VAL B CA 1
ATOM 2610 C C . VAL B 1 145 ? 1.639 8.047 -2.594 1 96.25 145 VAL B C 1
ATOM 2612 O O . VAL B 1 145 ? 1.97 7.82 -3.76 1 96.25 145 VAL B O 1
ATOM 2615 N N . MET B 1 146 ? 0.476 7.754 -2.086 1 94.31 146 MET B N 1
ATOM 2616 C CA . MET B 1 146 ? -0.662 7.43 -2.941 1 94.31 146 MET B CA 1
ATOM 2617 C C . MET B 1 146 ? -1.5 8.672 -3.229 1 94.31 146 MET B C 1
ATOM 2619 O O . MET B 1 146 ? -1.97 9.336 -2.303 1 94.31 146 MET B O 1
ATOM 2623 N N . ALA B 1 147 ? -1.7 8.938 -4.473 1 91.25 147 ALA B N 1
ATOM 2624 C CA . ALA B 1 147 ? -2.422 10.156 -4.832 1 91.25 147 ALA B CA 1
ATOM 2625 C C . ALA B 1 147 ? -3.439 9.883 -5.938 1 91.25 147 ALA B C 1
ATOM 2627 O O . ALA B 1 147 ? -3.291 8.93 -6.703 1 91.25 147 ALA B O 1
ATOM 2628 N N . ARG B 1 148 ? -4.445 10.727 -5.973 1 87.06 148 ARG B N 1
ATOM 2629 C CA . ARG B 1 148 ? -5.418 10.648 -7.059 1 87.06 148 ARG B CA 1
ATOM 2630 C C . ARG B 1 148 ? -4.754 10.898 -8.406 1 87.06 148 ARG B C 1
ATOM 2632 O O . ARG B 1 148 ? -3.793 11.664 -8.5 1 87.06 148 ARG B O 1
ATOM 2639 N N . THR B 1 149 ? -5.352 10.266 -9.367 1 78.56 149 THR B N 1
ATOM 2640 C CA . THR B 1 149 ? -4.738 10.219 -10.688 1 78.56 149 THR B CA 1
ATOM 2641 C C . THR B 1 149 ? -5.062 11.484 -11.484 1 78.56 149 THR B C 1
ATOM 2643 O O . THR B 1 149 ? -4.523 11.695 -12.57 1 78.56 149 THR B O 1
ATOM 2646 N N . GLU B 1 150 ? -5.77 12.336 -10.93 1 76.69 150 GLU B N 1
ATOM 2647 C CA . GLU B 1 150 ? -6.129 13.539 -11.672 1 76.69 150 GLU B CA 1
ATOM 2648 C C . GLU B 1 150 ? -4.918 14.453 -11.859 1 76.69 150 GLU B C 1
ATOM 2650 O O . GLU B 1 150 ? -4.074 14.562 -10.961 1 76.69 150 GLU B O 1
ATOM 2655 N N . ALA B 1 151 ? -4.832 15.102 -12.992 1 64.69 151 ALA B N 1
ATOM 2656 C CA . ALA B 1 151 ? -3.697 15.828 -13.555 1 64.69 151 ALA B CA 1
ATOM 2657 C C . ALA B 1 151 ? -3.184 16.891 -12.586 1 64.69 151 ALA B C 1
ATOM 2659 O O . ALA B 1 151 ? -1.985 16.938 -12.297 1 64.69 151 ALA B O 1
ATOM 2660 N N . PRO B 1 152 ? -4.023 17.703 -12.094 1 68.81 152 PRO B N 1
ATOM 2661 C CA . PRO B 1 152 ? -3.43 18.781 -11.297 1 68.81 152 PRO B CA 1
ATOM 2662 C C . PRO B 1 152 ? -2.723 18.281 -10.047 1 68.81 152 PRO B C 1
ATOM 2664 O O . PRO B 1 152 ? -1.686 18.812 -9.656 1 68.81 152 PRO B O 1
ATOM 2667 N N . ARG B 1 153 ? -3.076 17.281 -9.508 1 71.88 153 ARG B N 1
ATOM 2668 C CA . ARG B 1 153 ? -2.471 16.766 -8.289 1 71.88 153 ARG B CA 1
ATOM 2669 C C . ARG B 1 153 ? -1.17 16.031 -8.602 1 71.88 153 ARG B C 1
ATOM 2671 O O . ARG B 1 153 ? -0.177 16.188 -7.887 1 71.88 153 ARG B O 1
ATOM 2678 N N . LEU B 1 154 ? -1.159 15.383 -9.672 1 81.12 154 LEU B N 1
ATOM 2679 C CA . LEU B 1 154 ? 0.037 14.656 -10.078 1 81.12 154 LEU B CA 1
ATOM 2680 C C . LEU B 1 154 ? 1.167 15.617 -10.43 1 81.12 154 LEU B C 1
ATOM 2682 O O . LEU B 1 154 ? 2.33 15.359 -10.117 1 81.12 154 LEU B O 1
ATOM 2686 N N . SER B 1 155 ? 0.791 16.719 -10.953 1 85.69 155 SER B N 1
ATOM 2687 C CA . SER B 1 155 ? 1.786 17.719 -11.344 1 85.69 155 SER B CA 1
ATOM 2688 C C . SER B 1 155 ? 2.477 18.312 -10.125 1 85.69 155 SER B C 1
ATOM 2690 O O . SER B 1 155 ? 3.678 18.578 -10.156 1 85.69 155 SER B O 1
ATOM 2692 N N . ALA B 1 156 ? 1.752 18.5 -9.094 1 87.56 156 ALA B N 1
ATOM 2693 C CA . ALA B 1 156 ? 2.314 19.062 -7.867 1 87.56 156 ALA B CA 1
ATOM 2694 C C . ALA B 1 156 ? 3.35 18.125 -7.262 1 87.56 156 ALA B C 1
ATOM 2696 O O . ALA B 1 156 ? 4.395 18.562 -6.781 1 87.56 156 ALA B O 1
ATOM 2697 N N . TRP B 1 157 ? 3.129 16.891 -7.332 1 92.31 157 TRP B N 1
ATOM 2698 C CA . TRP B 1 157 ? 4.059 15.898 -6.801 1 92.31 157 TRP B CA 1
ATOM 2699 C C . TRP 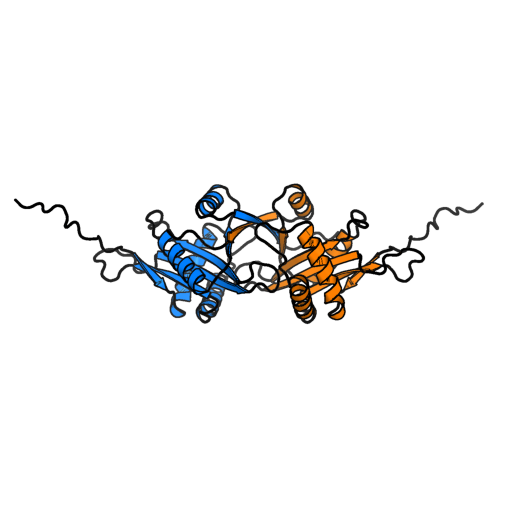B 1 157 ? 5.293 15.773 -7.688 1 92.31 157 TRP B C 1
ATOM 2701 O O . TRP B 1 157 ? 6.414 15.656 -7.188 1 92.31 157 TRP B O 1
ATOM 2711 N N . ARG B 1 158 ? 5.043 15.836 -8.961 1 91.62 158 ARG B N 1
ATOM 2712 C CA . ARG B 1 158 ? 6.156 15.758 -9.898 1 91.62 158 ARG B CA 1
ATOM 2713 C C . ARG B 1 158 ? 7.117 16.922 -9.711 1 91.62 158 ARG B C 1
ATOM 2715 O O . ARG B 1 158 ? 8.336 16.766 -9.797 1 91.62 158 ARG B O 1
ATOM 2722 N N . ARG B 1 159 ? 6.559 18.062 -9.453 1 90.12 159 ARG B N 1
ATOM 2723 C CA . ARG B 1 159 ? 7.379 19.25 -9.219 1 90.12 159 ARG B CA 1
ATOM 2724 C C . ARG B 1 159 ? 8.242 19.078 -7.973 1 90.12 159 ARG B C 1
ATOM 2726 O O . ARG B 1 159 ? 9.312 19.672 -7.863 1 90.12 159 ARG B O 1
ATOM 2733 N N . ARG B 1 160 ? 7.797 18.188 -7.078 1 91.75 160 ARG B N 1
ATOM 2734 C CA . ARG B 1 160 ? 8.523 17.938 -5.836 1 91.75 160 ARG B CA 1
ATOM 2735 C C . ARG B 1 160 ? 9.57 16.844 -6.023 1 91.75 160 ARG B C 1
ATOM 2737 O O . ARG B 1 160 ? 10.32 16.531 -5.098 1 91.75 160 ARG B O 1
ATOM 2744 N N . GLY B 1 161 ? 9.531 16.219 -7.188 1 92.75 161 GLY B N 1
ATOM 2745 C CA . GLY B 1 161 ? 10.547 15.211 -7.477 1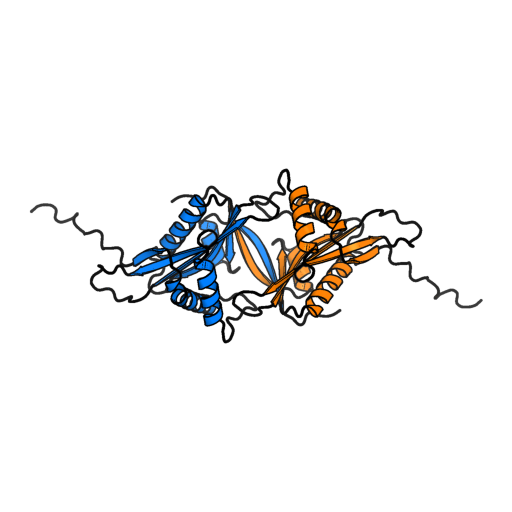 92.75 161 GLY B CA 1
ATOM 2746 C C . GLY B 1 161 ? 10 13.797 -7.508 1 92.75 161 GLY B C 1
ATOM 2747 O O . GLY B 1 161 ? 10.742 12.844 -7.727 1 92.75 161 GLY B O 1
ATOM 2748 N N . PHE B 1 162 ? 8.711 13.695 -7.371 1 94.69 162 PHE B N 1
ATOM 2749 C CA . PHE B 1 162 ? 8.109 12.367 -7.406 1 94.69 162 PHE B CA 1
ATOM 2750 C C . PHE B 1 162 ? 7.883 11.914 -8.844 1 94.69 162 PHE B C 1
ATOM 2752 O O . PHE B 1 162 ? 7.695 12.742 -9.742 1 94.69 162 PHE B O 1
ATOM 2759 N N . SER B 1 163 ? 7.934 10.594 -9.008 1 92 163 SER B N 1
ATOM 2760 C CA . SER B 1 163 ? 7.562 9.961 -10.266 1 92 163 SER B CA 1
ATOM 2761 C C . SER B 1 163 ? 6.477 8.914 -10.062 1 92 163 SER B C 1
ATOM 2763 O O . SER B 1 163 ? 6.496 8.172 -9.078 1 92 163 SER B O 1
ATOM 2765 N N . ASP B 1 164 ? 5.516 8.898 -10.969 1 87.06 164 ASP B N 1
ATOM 2766 C CA . ASP B 1 164 ? 4.488 7.859 -10.945 1 87.06 164 ASP B CA 1
ATOM 2767 C C . ASP B 1 164 ? 5.082 6.496 -11.297 1 87.06 164 ASP B C 1
ATOM 2769 O O . ASP B 1 164 ? 5.777 6.352 -12.305 1 87.06 164 ASP B O 1
ATOM 2773 N N . VAL B 1 165 ? 4.66 5.441 -10.484 1 88 165 VAL B N 1
ATOM 2774 C CA . VAL B 1 165 ? 5.367 4.188 -10.719 1 88 165 VAL B CA 1
ATOM 2775 C C . VAL B 1 165 ? 4.363 3.047 -10.875 1 88 165 VAL B C 1
ATOM 2777 O O . VAL B 1 165 ? 4.594 2.109 -11.641 1 88 165 VAL B O 1
ATOM 2780 N N . LEU B 1 166 ? 3.367 3.051 -10.148 1 92.5 166 LEU B N 1
ATOM 2781 C CA . LEU B 1 166 ? 2.344 2.014 -10.234 1 92.5 166 LEU B CA 1
ATOM 2782 C C . LEU B 1 166 ? 0.949 2.611 -10.086 1 92.5 166 LEU B C 1
ATOM 2784 O O . LEU B 1 166 ? 0.802 3.742 -9.609 1 92.5 166 LEU B O 1
ATOM 2788 N N . SER B 1 167 ? -0.023 1.86 -10.547 1 92.81 167 SER B N 1
ATOM 2789 C CA . SER B 1 167 ? -1.427 2.189 -10.32 1 92.81 167 SER B CA 1
ATOM 2790 C C . SER B 1 167 ? -2.072 1.208 -9.344 1 92.81 167 SER B C 1
ATOM 2792 O O . SER B 1 167 ? -1.844 0 -9.43 1 92.81 167 SER B O 1
ATOM 2794 N N . LEU B 1 168 ? -2.793 1.795 -8.422 1 94.62 168 LEU B N 1
ATOM 2795 C CA . LEU B 1 168 ? -3.652 0.955 -7.598 1 94.62 168 LEU B CA 1
ATOM 2796 C C . LEU B 1 168 ? -4.992 0.707 -8.281 1 94.62 168 LEU B C 1
ATOM 2798 O O . LEU B 1 168 ? -5.703 1.653 -8.625 1 94.62 168 LEU B O 1
ATOM 2802 N N . LEU B 1 169 ? -5.332 -0.617 -8.492 1 95 169 LEU B N 1
ATOM 2803 C CA . LEU B 1 169 ? -6.609 -1.023 -9.07 1 95 169 LEU B CA 1
ATOM 2804 C C . LEU B 1 169 ? -7.457 -1.766 -8.039 1 95 169 LEU B C 1
ATOM 2806 O O . LEU B 1 169 ? -6.93 -2.549 -7.242 1 95 169 LEU B O 1
ATOM 2810 N N . VAL B 1 170 ? -8.781 -1.48 -8.125 1 96 170 VAL B N 1
ATOM 2811 C CA . VAL B 1 170 ? -9.656 -2.111 -7.148 1 96 170 VAL B CA 1
ATOM 2812 C C . VAL B 1 170 ? -10.875 -2.711 -7.852 1 96 170 VAL B C 1
ATOM 2814 O O . VAL B 1 170 ? -11.297 -2.217 -8.898 1 96 170 VAL B O 1
ATOM 2817 N N . MET B 1 171 ? -11.328 -3.799 -7.285 1 96.12 171 MET B N 1
ATOM 2818 C CA . MET B 1 171 ? -12.57 -4.453 -7.691 1 96.12 171 MET B CA 1
ATOM 2819 C C . MET B 1 171 ? -13.438 -4.77 -6.477 1 96.12 171 MET B C 1
ATOM 2821 O O . MET B 1 171 ? -13.164 -5.723 -5.742 1 96.12 171 MET B O 1
ATOM 2825 N N . PRO B 1 172 ? -14.461 -3.957 -6.273 1 93.62 172 PRO B N 1
ATOM 2826 C CA . PRO B 1 172 ? -15.336 -4.219 -5.129 1 93.62 172 PRO B CA 1
ATOM 2827 C C . PRO B 1 172 ? -16.172 -5.48 -5.305 1 93.62 172 PRO B C 1
ATOM 2829 O O . PRO B 1 172 ? -16.562 -5.82 -6.43 1 93.62 172 PRO B O 1
ATOM 2832 N N . AL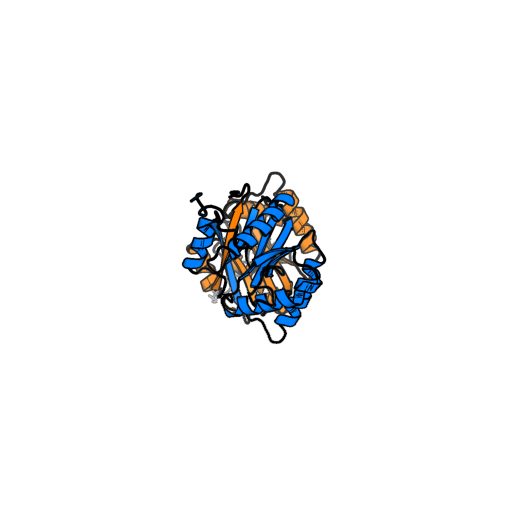A B 1 173 ? -16.5 -6.219 -4.266 1 88.62 173 ALA B N 1
ATOM 2833 C CA . ALA B 1 173 ? -17.406 -7.359 -4.285 1 88.62 173 ALA B CA 1
ATOM 2834 C C . ALA B 1 173 ? -18.844 -6.914 -4.594 1 88.62 173 ALA B C 1
ATOM 2836 O O . ALA B 1 173 ? -19.203 -5.762 -4.348 1 88.62 173 ALA B O 1
ATOM 2837 N N . PRO B 1 174 ? -19.75 -7.867 -5.121 1 82.94 174 PRO B N 1
ATOM 2838 C CA . PRO B 1 174 ? -19.359 -9.219 -5.523 1 82.94 174 PRO B CA 1
ATOM 2839 C C . PRO B 1 174 ? -18.594 -9.234 -6.852 1 82.94 174 PRO B C 1
ATOM 2841 O O . PRO B 1 174 ? -18.75 -8.328 -7.672 1 82.94 174 PRO B O 1
ATOM 2844 N N . TRP B 1 175 ? -17.625 -10.055 -6.883 1 77.06 175 TRP B N 1
ATOM 2845 C CA . TRP B 1 175 ? -16.875 -10.188 -8.117 1 77.06 175 TRP B CA 1
ATOM 2846 C C . TRP B 1 175 ? -17.422 -11.312 -8.984 1 77.06 175 TRP B C 1
ATOM 2848 O O . TRP B 1 175 ? -18.031 -12.258 -8.469 1 77.06 175 TRP B O 1
ATOM 2858 N N . ARG B 1 176 ? -17.453 -10.969 -10.328 1 62.91 176 ARG B N 1
ATOM 2859 C CA . ARG B 1 176 ? -18.062 -11.844 -11.328 1 62.91 176 ARG B CA 1
ATOM 2860 C C . ARG B 1 176 ? -17.484 -13.25 -11.258 1 62.91 176 ARG B C 1
ATOM 2862 O O . ARG B 1 176 ? -16.266 -13.422 -11.094 1 62.91 176 ARG B O 1
ATOM 2869 N N . GLN B 1 177 ? -18.297 -14.219 -10.836 1 59.41 177 GLN B N 1
ATOM 2870 C CA . GLN B 1 177 ? -17.953 -15.633 -10.922 1 59.41 177 GLN B CA 1
ATOM 2871 C C . GLN B 1 177 ? -17.984 -16.109 -12.367 1 59.41 177 GLN B C 1
ATOM 2873 O O . GLN B 1 177 ? -18.875 -15.742 -13.133 1 59.41 177 GLN B O 1
ATOM 2878 N N . GLU B 1 178 ? -16.922 -16.141 -13.031 1 50.84 178 GLU B N 1
ATOM 2879 C CA . GLU B 1 178 ? -17.234 -16.922 -14.219 1 50.84 178 GLU B CA 1
ATOM 2880 C C . GLU B 1 178 ? -17.562 -18.359 -13.852 1 50.84 178 GLU B C 1
ATOM 2882 O O . GLU B 1 178 ? -17.062 -18.891 -12.859 1 50.84 178 GLU B O 1
#

pLDDT: mean 86.69, std 17.29, range [32.34, 98.81]

Nearest PDB structures (foldseek):
  2fxf-assembly1_B  TM=7.812E-01  e=2.413E-08  Homo sapiens
  1z4e-assembly1_B  TM=7.946E-01  e=5.684E-08  Halalkalibacterium halodurans C-125
  2fxf-assembly1_A  TM=7.524E-01  e=3.703E-08  Homo sapiens
  3fb3-assembly1_A  TM=7.565E-01  e=4.186E-08  Trypanosoma brucei
  2dxq-assembly1_B  TM=7.529E-01  e=8.723E-08  Agrobacterium fabrum str. C58

InterPro domains:
  IPR000182 GNAT domain [PF00583] (85-162)
  IPR000182 GNAT domain [PS51186] (20-178)
  IPR016181 Acyl-CoA N-acyltransferase [SSF55729] (14-163)

Radius of gyration: 25.22 Å; Cα contacts (8 Å, |Δi|>4): 617; chains: 2; bounding box: 43×111×61 Å

Sequence (356 aa):
MGPESSSRREEGEDLHVVEAQVRDAPALAIFWEKLMREESPPHFRVGEDGVSRAESAFRRMLAQPGSYRGYLLVPNPLAPERRLPAPAGFILGSVYERLYGMPSRAGNIMHWYVEPEVRRKGQGERLYQALLRWFREANVETVEVMARTEAPRLSAWRRRGFSDVLSLLVMPAPWRQEMGPESSSRREEGEDLHVVEAQVRDAPALAIFWEKLMREESPPHFRVGEDGVSRAESAFRRMLAQPGSYRGYLLVPNPLAPERRLPAPAGFILGSVYERLYGMPSRAGNIMHWYVEPEVRRKGQGERLYQALLRWFREANVETVEVMARTEAPRLSAWRRRGFSDVLSLLVMPAPWRQE

Solvent-accessible surface area (backbone atoms only — not comparable to full-atom values): 19505 Å² total; per-residue (Å²): 139,75,89,75,69,80,66,71,63,81,72,70,64,57,53,42,79,43,74,54,50,50,86,43,18,62,59,51,19,52,49,48,50,53,42,45,71,74,62,52,49,75,89,52,41,55,59,95,57,19,51,62,34,32,19,54,46,43,31,57,39,45,69,35,67,87,36,18,52,36,34,32,32,30,48,37,84,82,41,78,81,79,74,59,91,48,68,49,30,37,32,34,33,39,47,50,69,51,73,50,40,30,71,32,36,32,26,35,53,73,48,76,40,60,41,76,91,54,52,95,67,55,52,62,55,52,46,51,51,53,53,50,51,50,35,54,75,68,59,39,40,29,36,36,35,74,38,58,71,51,65,74,59,46,51,58,42,40,75,74,58,33,41,81,41,32,29,35,29,39,31,59,54,84,67,87,74,127,138,74,89,77,69,80,67,71,64,80,71,68,65,58,55,44,79,43,76,54,50,50,86,43,16,62,61,52,18,52,48,49,51,54,42,46,70,76,63,54,48,74,89,52,42,56,59,96,58,18,51,62,34,33,19,54,44,43,31,57,38,46,68,34,66,87,37,20,53,36,34,30,33,30,50,36,84,82,41,80,80,78,74,58,91,48,68,49,32,38,32,34,33,37,48,48,70,51,71,50,40,29,70,33,37,32,26,35,52,73,47,77,41,60,42,77,89,55,52,94,68,55,52,62,54,51,46,51,49,54,53,51,52,50,35,54,76,67,60,39,39,28,38,36,35,75,38,59,72,51,63,76,60,45,50,58,42,41,76,73,56,32,42,82,42,32,28,35,28,40,31,59,55,85,66,86,77,125